Protein AF-0000000086382836 (afdb_homodimer)

InterPro domains:
  IPR001079 Galectin, carbohydrate recognition domain [PF00337] (10-135)
  IPR001079 Galectin, carbohydrate recognition domain [PS51304] (5-136)
  IPR001079 Galectin, carbohydrate recognition domain [SM00276] (4-136)
  IPR001079 Galectin, carbohydrate recognition domain [SM00908] (9-135)
  IPR001079 Galectin, carbohydrate recognition domain [cd00070] (13-134)
  IPR013320 Concanavalin A-like lectin/glucanase domain superfamily [SSF49899] (7-134)
  IPR044156 Galectin-like [PTHR11346] (12-135)

pLDDT: mean 95.96, std 7.4, range [43.19, 98.88]

Structure (mmCIF, N/CA/C/O backbone):
data_AF-0000000086382836-model_v1
#
loop_
_entity.id
_entity.type
_entity.pdbx_description
1 polymer Galectin
#
loop_
_atom_site.group_PDB
_atom_site.id
_atom_site.type_symbol
_atom_site.label_atom_id
_atom_site.label_alt_id
_atom_site.label_comp_id
_atom_site.label_asym_id
_atom_site.label_entity_id
_atom_site.label_seq_id
_atom_site.pdbx_PDB_ins_code
_atom_site.Cartn_x
_atom_site.Cartn_y
_atom_site.Cartn_z
_atom_site.occupancy
_atom_site.B_iso_or_equiv
_atom_site.auth_seq_id
_atom_site.auth_comp_id
_atom_site.auth_asym_id
_atom_site.auth_atom_id
_atom_site.pdbx_PDB_model_num
ATOM 1 N N . MET A 1 1 ? -3.143 -2.846 -22.5 1 43.19 1 MET A N 1
ATOM 2 C CA . MET A 1 1 ? -3.9 -2.273 -21.391 1 43.19 1 MET A CA 1
ATOM 3 C C . MET A 1 1 ? -2.982 -1.937 -20.234 1 43.19 1 MET A C 1
ATOM 5 O O . MET A 1 1 ? -2.064 -2.695 -19.906 1 43.19 1 MET A O 1
ATOM 9 N N . SER A 1 2 ? -2.906 -0.634 -20.047 1 47.62 2 SER A N 1
ATOM 10 C CA . SER A 1 2 ? -1.925 -0.144 -19.078 1 47.62 2 SER A CA 1
ATOM 11 C C . SER A 1 2 ? -1.984 -0.934 -17.781 1 47.62 2 SER A C 1
ATOM 13 O O . SER A 1 2 ? -3.059 -1.106 -17.203 1 47.62 2 SER A O 1
ATOM 15 N N . LYS A 1 3 ? -0.976 -1.808 -17.594 1 63.72 3 LYS A N 1
ATOM 16 C CA . LYS A 1 3 ? -0.857 -2.713 -16.453 1 63.72 3 LYS A CA 1
ATOM 17 C C . LYS A 1 3 ? -0.988 -1.955 -15.141 1 63.72 3 LYS A C 1
ATOM 19 O O . LYS A 1 3 ? -0.486 -0.837 -15.008 1 63.72 3 LYS A O 1
ATOM 24 N N . CYS A 1 4 ? -2.027 -2.295 -14.367 1 72.62 4 CYS A N 1
ATOM 25 C CA . CYS A 1 4 ? -2.221 -1.835 -12.992 1 72.62 4 CYS A CA 1
ATOM 26 C C . CYS A 1 4 ? -1.117 -2.357 -12.086 1 72.62 4 CYS A C 1
ATOM 28 O O . CYS A 1 4 ? -0.476 -3.363 -12.391 1 72.62 4 CYS A O 1
ATOM 30 N N . GLY A 1 5 ? -0.562 -1.379 -11.328 1 91.88 5 GLY A N 1
ATOM 31 C CA . GLY A 1 5 ? 0.408 -1.939 -10.398 1 91.88 5 GLY A CA 1
ATOM 32 C C . GLY A 1 5 ? 0.562 -1.122 -9.133 1 91.88 5 GLY A C 1
ATOM 33 O O . GLY A 1 5 ? 0.346 0.092 -9.141 1 91.88 5 GLY A O 1
ATOM 34 N N . VAL A 1 6 ? 0.712 -1.84 -8 1 97.62 6 VAL A N 1
ATOM 35 C CA . VAL A 1 6 ? 1.061 -1.245 -6.715 1 97.62 6 VAL A CA 1
ATOM 36 C C . VAL A 1 6 ? 2.271 -1.965 -6.125 1 97.62 6 VAL A C 1
ATOM 38 O O . VAL A 1 6 ? 2.363 -3.193 -6.191 1 97.62 6 VAL A O 1
ATOM 41 N N . THR A 1 7 ? 3.252 -1.193 -5.699 1 98.5 7 THR A N 1
ATOM 42 C CA . THR A 1 7 ? 4.34 -1.729 -4.891 1 98.5 7 THR A CA 1
ATOM 43 C C . THR A 1 7 ? 4.336 -1.103 -3.5 1 98.5 7 THR A C 1
ATOM 45 O O . THR A 1 7 ? 4.203 0.115 -3.359 1 98.5 7 THR A O 1
ATOM 48 N N . ALA A 1 8 ? 4.359 -1.927 -2.48 1 98.56 8 ALA A N 1
ATOM 49 C CA . ALA A 1 8 ? 4.426 -1.455 -1.101 1 98.56 8 ALA A CA 1
ATOM 50 C C . ALA A 1 8 ? 5.691 -1.962 -0.41 1 98.56 8 ALA A C 1
ATOM 52 O O . ALA A 1 8 ? 6.066 -3.127 -0.564 1 98.56 8 ALA A O 1
ATOM 53 N N . THR A 1 9 ? 6.352 -1.05 0.303 1 98 9 THR A N 1
ATOM 54 C CA . THR A 1 9 ? 7.555 -1.392 1.054 1 98 9 THR A CA 1
ATOM 55 C C . THR A 1 9 ? 7.496 -0.809 2.463 1 98 9 THR A C 1
ATOM 57 O O . THR A 1 9 ? 6.559 -0.085 2.803 1 98 9 THR A O 1
ATOM 60 N N . GLN A 1 10 ? 8.43 -1.226 3.33 1 95.94 10 GLN A N 1
ATOM 61 C CA . GLN A 1 10 ? 8.688 -0.7 4.668 1 95.94 10 GLN A CA 1
ATOM 62 C C . GLN A 1 10 ? 7.664 -1.227 5.672 1 95.94 10 GLN A C 1
ATOM 64 O O . GLN A 1 10 ? 7.855 -1.097 6.883 1 95.94 10 GLN A O 1
ATOM 69 N N . PHE A 1 11 ? 6.59 -1.813 5.16 1 96.88 11 PHE A N 1
ATOM 70 C CA . PHE A 1 11 ? 5.762 -2.516 6.133 1 96.88 11 PHE A CA 1
ATOM 71 C C . PHE A 1 11 ? 6.5 -3.719 6.707 1 96.88 11 PHE A C 1
ATOM 73 O O . PHE A 1 11 ? 7.57 -4.09 6.215 1 96.88 11 PHE A O 1
ATOM 80 N N . LYS A 1 12 ? 5.988 -4.234 7.793 1 96.19 12 LYS A N 1
ATOM 81 C CA . LYS A 1 12 ? 6.57 -5.445 8.375 1 96.19 12 LYS A CA 1
ATOM 82 C C . LYS A 1 12 ? 5.508 -6.523 8.562 1 96.19 12 LYS A C 1
ATOM 84 O O . LYS A 1 12 ? 4.473 -6.281 9.188 1 96.19 12 LYS A O 1
ATOM 89 N N . LEU A 1 13 ? 5.777 -7.641 7.988 1 97.69 13 LEU A N 1
ATOM 90 C CA . LEU A 1 13 ? 4.961 -8.836 8.172 1 97.69 13 LEU A CA 1
ATOM 91 C C . LEU A 1 13 ? 5.766 -9.953 8.828 1 97.69 13 LEU A C 1
ATOM 93 O O . LEU A 1 13 ? 6.746 -10.43 8.25 1 97.69 13 LEU A O 1
ATOM 97 N N . TYR A 1 14 ? 5.398 -10.336 9.969 1 98 14 TYR A N 1
ATOM 98 C CA . TYR A 1 14 ? 6.105 -11.359 10.727 1 98 14 TYR A CA 1
ATOM 99 C C . TYR A 1 14 ? 5.336 -12.672 10.719 1 98 14 TYR A C 1
ATOM 101 O O . TYR A 1 14 ? 4.129 -12.688 10.461 1 98 14 TYR A O 1
ATOM 109 N N . PRO A 1 15 ? 6.152 -13.852 10.922 1 97.88 15 PRO A N 1
ATOM 110 C CA . PRO A 1 15 ? 5.438 -15.125 11.039 1 97.88 15 PRO A CA 1
ATOM 111 C C . PRO A 1 15 ? 4.277 -15.055 12.031 1 97.88 15 PRO A C 1
ATOM 113 O O . PRO A 1 15 ? 4.418 -14.469 13.109 1 97.88 15 PRO A O 1
ATOM 116 N N . GLY A 1 16 ? 3.172 -15.578 11.633 1 98 16 GLY A N 1
ATOM 117 C CA . GLY A 1 16 ? 1.973 -15.523 12.453 1 98 16 GLY A CA 1
ATOM 118 C C . GLY A 1 16 ? 1.028 -14.406 12.07 1 98 16 GLY A C 1
ATOM 119 O O . GLY A 1 16 ? -0.097 -14.336 12.562 1 98 16 GLY A O 1
ATOM 120 N N . GLU A 1 17 ? 1.435 -13.5 11.188 1 98.44 17 GLU A N 1
ATOM 121 C CA . GLU A 1 17 ? 0.63 -12.359 10.75 1 98.44 17 GLU A CA 1
ATOM 122 C C . GLU A 1 17 ? 0.168 -12.531 9.305 1 98.44 17 GLU A C 1
ATOM 124 O O . GLU A 1 17 ? 0.663 -13.406 8.594 1 98.44 17 GLU A O 1
ATOM 129 N N . SER A 1 18 ? -0.819 -11.68 8.906 1 98.62 18 SER A N 1
ATOM 130 C CA . SER A 1 18 ? -1.377 -11.789 7.559 1 98.62 18 SER A CA 1
ATOM 131 C C . SER A 1 18 ? -1.436 -10.422 6.879 1 98.62 18 SER A C 1
ATOM 133 O O . SER A 1 18 ? -1.49 -9.391 7.551 1 98.62 18 SER A O 1
ATOM 135 N N . LEU A 1 19 ? -1.366 -10.469 5.621 1 98.62 19 LEU A N 1
ATOM 136 C CA . LEU A 1 19 ? -1.583 -9.367 4.688 1 98.62 19 LEU A CA 1
ATOM 137 C C . LEU A 1 19 ? -2.73 -9.68 3.734 1 98.62 19 LEU A C 1
ATOM 139 O O . LEU A 1 19 ? -2.832 -10.805 3.227 1 98.62 19 LEU A O 1
ATOM 143 N N . ILE A 1 20 ? -3.656 -8.711 3.49 1 98.81 20 ILE A N 1
ATOM 144 C CA . ILE A 1 20 ? -4.816 -8.961 2.639 1 98.81 20 ILE A CA 1
ATOM 145 C C . ILE A 1 20 ? -4.789 -8.016 1.439 1 98.81 20 ILE A C 1
ATOM 147 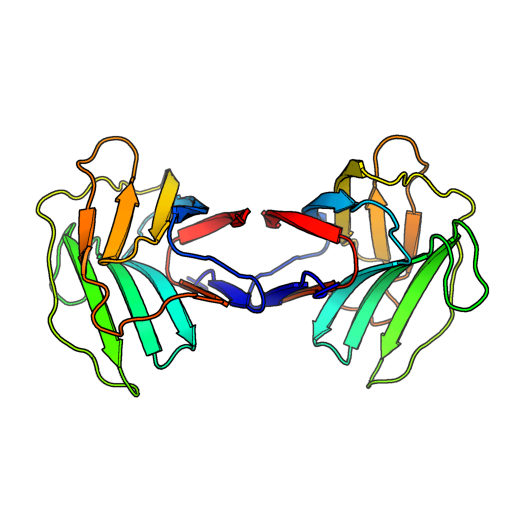O O . ILE A 1 20 ? -4.629 -6.805 1.6 1 98.81 20 ILE A O 1
ATOM 151 N N . VAL A 1 21 ? -4.906 -8.555 0.299 1 98.56 21 VAL A N 1
ATOM 152 C CA . VAL A 1 21 ? -5.02 -7.801 -0.945 1 98.56 21 VAL A CA 1
ATOM 153 C C . VAL A 1 21 ? -6.414 -7.988 -1.539 1 98.56 21 VAL A C 1
ATOM 155 O O . VAL A 1 21 ? -6.867 -9.117 -1.729 1 98.56 21 VAL A O 1
ATOM 158 N N . LYS A 1 22 ? -7.133 -6.93 -1.769 1 98.25 22 LYS A N 1
ATOM 159 C CA . LYS A 1 22 ? -8.414 -6.941 -2.465 1 98.25 22 LYS A CA 1
ATOM 160 C C . LYS A 1 22 ? -8.32 -6.223 -3.807 1 98.25 22 LYS A C 1
ATOM 162 O O . LYS A 1 22 ? -7.652 -5.191 -3.918 1 98.25 22 LYS A O 1
ATOM 167 N N . GLY A 1 23 ? -8.969 -6.742 -4.805 1 97.12 23 GLY A N 1
ATOM 168 C CA . GLY A 1 23 ? -8.961 -6.105 -6.113 1 97.12 23 GLY A CA 1
ATOM 169 C C . GLY A 1 23 ? -9.938 -6.73 -7.086 1 97.12 23 GLY A C 1
ATOM 170 O O . GLY A 1 23 ? -10.727 -7.602 -6.711 1 97.12 23 GLY A O 1
ATOM 171 N N . THR A 1 24 ? -9.945 -6.215 -8.289 1 96.69 24 THR A N 1
ATOM 172 C CA . THR A 1 24 ? -10.812 -6.703 -9.359 1 96.69 24 THR A CA 1
ATOM 173 C C . THR A 1 24 ? -9.984 -7.25 -10.516 1 96.69 24 THR A C 1
ATOM 175 O O . THR A 1 24 ? -9.008 -6.633 -10.938 1 96.69 24 THR A O 1
ATOM 178 N N . ILE A 1 25 ? -10.359 -8.406 -10.938 1 96.25 25 ILE A N 1
ATOM 179 C CA . ILE A 1 25 ? -9.758 -8.977 -12.141 1 96.25 25 ILE A CA 1
ATOM 180 C C . ILE A 1 25 ? -10.438 -8.391 -13.375 1 96.25 25 ILE A C 1
ATOM 182 O O . ILE A 1 25 ? -11.648 -8.539 -13.555 1 96.25 25 ILE A O 1
ATOM 186 N N . ILE A 1 26 ? -9.688 -7.727 -14.211 1 94.94 26 ILE A N 1
ATOM 187 C CA . ILE A 1 26 ? -10.281 -6.961 -15.297 1 94.94 26 ILE A CA 1
ATOM 188 C C . ILE A 1 26 ? -10.727 -7.906 -16.406 1 94.94 26 ILE A C 1
ATOM 190 O O . ILE A 1 26 ? -10.258 -9.039 -16.5 1 94.94 26 ILE A O 1
ATOM 194 N N . SER A 1 27 ? -11.648 -7.426 -17.203 1 94.19 27 SER A N 1
ATOM 195 C CA . SER A 1 27 ? -12.117 -8.203 -18.344 1 94.19 27 SER A CA 1
ATOM 196 C C . SER A 1 27 ? -10.961 -8.539 -19.297 1 94.19 27 SER A C 1
ATOM 198 O O . SER A 1 27 ? -10.102 -7.695 -19.562 1 94.19 27 SER A O 1
ATOM 200 N N . GLY A 1 28 ? -10.883 -9.758 -19.828 1 94.12 28 GLY A N 1
ATOM 201 C CA . GLY A 1 28 ? -9.836 -10.164 -20.734 1 94.12 28 GLY A CA 1
ATOM 202 C C . GLY A 1 28 ? -8.492 -10.383 -20.062 1 94.12 28 GLY A C 1
ATOM 203 O O . GLY A 1 28 ? -7.449 -10.359 -20.719 1 94.12 28 GLY A O 1
ATOM 204 N N . CYS A 1 29 ? -8.555 -10.578 -18.781 1 95.38 29 CYS A N 1
ATOM 205 C CA . CYS A 1 29 ? -7.336 -10.797 -18.016 1 95.38 29 CYS A CA 1
ATOM 206 C C . CYS A 1 29 ? -6.531 -11.953 -18.594 1 95.38 29 CYS A C 1
ATOM 208 O O . CYS A 1 29 ? -7.066 -13.047 -18.781 1 95.38 29 CYS A O 1
ATOM 210 N N . LYS A 1 30 ? -5.25 -11.648 -18.891 1 96.81 30 LYS A N 1
ATOM 211 C CA . LYS A 1 30 ? -4.32 -12.703 -19.297 1 96.81 30 LYS A CA 1
ATOM 212 C C . LYS A 1 30 ? -3.617 -13.305 -18.078 1 96.81 30 LYS A C 1
ATOM 214 O O . LYS A 1 30 ? -3.494 -14.523 -17.969 1 96.81 30 LYS A O 1
ATOM 219 N N . GLU A 1 31 ? -3.162 -12.43 -17.25 1 97.38 31 GLU A N 1
ATOM 220 C CA . GLU A 1 31 ? -2.529 -12.883 -16.016 1 97.38 31 GLU A CA 1
ATOM 221 C C . GLU A 1 31 ? -2.422 -11.75 -15.008 1 97.38 31 GLU A C 1
ATOM 223 O O . GLU A 1 31 ? -2.551 -10.578 -15.367 1 97.38 31 GLU A O 1
ATOM 228 N N . PHE A 1 32 ? -2.225 -12.055 -13.742 1 97.44 32 PHE A N 1
ATOM 229 C CA . PHE A 1 32 ? -1.731 -11.133 -12.727 1 97.44 32 PHE A CA 1
ATOM 230 C C . PHE A 1 32 ? -0.792 -11.844 -11.766 1 97.44 32 PHE A C 1
ATOM 232 O O . PHE A 1 32 ? -0.792 -13.078 -11.68 1 97.44 32 PHE A O 1
ATOM 239 N N . GLU A 1 33 ? 0.023 -11.102 -11.109 1 98.25 33 GLU A N 1
ATOM 240 C CA . GLU A 1 33 ? 0.951 -11.672 -10.141 1 98.25 33 GLU A CA 1
ATOM 241 C C . GLU A 1 33 ? 1.015 -10.82 -8.875 1 98.25 33 GLU A C 1
ATOM 243 O O . GLU A 1 33 ? 0.844 -9.594 -8.93 1 98.25 33 GLU A O 1
ATOM 248 N N . ILE A 1 34 ? 1.21 -11.438 -7.758 1 98.56 34 ILE A N 1
ATOM 249 C CA . ILE A 1 34 ? 1.478 -10.82 -6.461 1 98.56 34 ILE A CA 1
ATOM 250 C C . ILE A 1 34 ? 2.779 -11.383 -5.887 1 98.56 34 ILE A C 1
ATOM 252 O O . ILE A 1 34 ? 2.918 -12.594 -5.711 1 98.56 34 ILE A O 1
ATOM 256 N N . ASN A 1 35 ? 3.717 -10.492 -5.684 1 98.81 35 ASN A N 1
ATOM 257 C CA . ASN A 1 35 ? 5.055 -10.852 -5.219 1 98.81 35 ASN A CA 1
ATOM 258 C C . ASN A 1 35 ? 5.289 -10.391 -3.783 1 98.81 35 ASN A C 1
ATOM 260 O O . ASN A 1 35 ? 5.047 -9.227 -3.453 1 98.81 35 ASN A O 1
ATOM 264 N N . LEU A 1 36 ? 5.684 -11.305 -2.93 1 98.81 36 LEU A N 1
ATOM 265 C CA . LEU A 1 36 ? 5.977 -11.039 -1.528 1 98.81 36 LEU A CA 1
ATOM 266 C C . LEU A 1 36 ? 7.391 -11.484 -1.174 1 98.81 36 LEU A C 1
ATOM 268 O O . LEU A 1 36 ? 7.824 -12.562 -1.576 1 98.81 36 LEU A O 1
ATOM 272 N N . GLY A 1 37 ? 8.133 -10.648 -0.502 1 98.62 37 GLY A N 1
ATOM 273 C CA . GLY A 1 37 ? 9.461 -11.062 -0.086 1 98.62 37 GLY A CA 1
ATOM 274 C C . GLY A 1 37 ? 10.258 -9.945 0.56 1 98.62 37 GLY A C 1
ATOM 275 O O . GLY A 1 37 ? 9.695 -9.094 1.257 1 98.62 37 GLY A O 1
ATOM 276 N N . LYS A 1 38 ? 11.562 -10.031 0.488 1 98.06 38 LYS A N 1
ATOM 277 C CA . LYS A 1 38 ? 12.477 -9.016 0.992 1 98.06 38 LYS A CA 1
ATOM 278 C C . LYS A 1 38 ? 12.594 -7.852 0.016 1 98.06 38 LYS A C 1
ATOM 280 O O . LYS A 1 38 ? 12.719 -6.695 0.432 1 98.06 38 LYS A O 1
ATOM 285 N N . ASP A 1 39 ? 12.656 -8.055 -1.201 1 98.06 39 ASP A N 1
ATOM 286 C CA . ASP A 1 39 ? 12.688 -7.137 -2.334 1 98.06 39 ASP A CA 1
ATOM 287 C C . ASP A 1 39 ? 12.352 -7.859 -3.637 1 98.06 39 ASP A C 1
ATOM 289 O O . ASP A 1 39 ? 11.969 -9.031 -3.625 1 98.06 39 ASP A O 1
ATOM 293 N N . CYS A 1 40 ? 12.469 -7.184 -4.766 1 97.75 40 CYS A N 1
ATOM 294 C CA . CYS A 1 40 ? 12.023 -7.727 -6.043 1 97.75 40 CYS A CA 1
ATOM 295 C C . CYS A 1 40 ? 12.922 -8.867 -6.492 1 97.75 40 CYS A C 1
ATOM 297 O O . CYS A 1 40 ? 12.555 -9.641 -7.387 1 97.75 40 CYS A O 1
ATOM 299 N N . GLU A 1 41 ? 14.102 -9.055 -5.898 1 98.44 41 GLU A N 1
ATOM 300 C CA . GLU A 1 41 ? 15.047 -10.094 -6.297 1 98.44 41 GLU A CA 1
ATOM 301 C C . GLU A 1 41 ? 15 -11.281 -5.336 1 98.44 41 GLU A C 1
ATOM 303 O O . GLU A 1 41 ? 15.594 -12.328 -5.605 1 98.44 41 GLU A O 1
ATOM 308 N N . ASN A 1 42 ? 14.43 -11.117 -4.203 1 98.69 42 ASN A N 1
ATOM 309 C CA . ASN A 1 42 ? 14.305 -12.125 -3.152 1 98.69 42 ASN A CA 1
ATOM 310 C C . ASN A 1 42 ? 12.859 -12.266 -2.68 1 98.69 42 ASN A C 1
ATOM 312 O O . ASN A 1 42 ? 12.453 -11.617 -1.716 1 98.69 42 ASN A O 1
ATOM 316 N N . LEU A 1 43 ? 12.156 -13.133 -3.387 1 98.81 43 LEU A N 1
ATOM 317 C CA . LEU A 1 43 ? 10.734 -13.336 -3.156 1 98.81 43 LEU A CA 1
ATOM 318 C C . LEU A 1 43 ? 10.484 -14.648 -2.416 1 98.81 43 LEU A C 1
ATOM 320 O O . LEU A 1 43 ? 10.938 -15.703 -2.854 1 98.81 43 LEU A O 1
ATOM 324 N N . VAL A 1 44 ? 9.836 -14.586 -1.286 1 98.75 44 VAL A N 1
ATOM 325 C CA . VAL A 1 44 ? 9.398 -15.797 -0.603 1 98.75 44 VAL A CA 1
ATOM 326 C C . VAL A 1 44 ? 8.258 -16.453 -1.378 1 98.75 44 VAL A C 1
ATOM 328 O O . VAL A 1 44 ? 8.102 -17.672 -1.36 1 98.75 44 VAL A O 1
ATOM 331 N N . LEU A 1 45 ? 7.449 -15.625 -2.125 1 98.88 45 LEU A N 1
ATOM 332 C CA . LEU A 1 45 ? 6.344 -16.125 -2.934 1 98.88 45 LEU A CA 1
ATOM 333 C C . LEU A 1 45 ? 6.125 -15.25 -4.16 1 98.88 45 LEU A C 1
ATOM 335 O O . LEU A 1 45 ? 5.973 -14.031 -4.039 1 98.88 45 LEU A O 1
ATOM 339 N N . HIS A 1 46 ? 6.25 -15.766 -5.242 1 98.88 46 HIS A N 1
ATOM 340 C CA . HIS A 1 46 ? 5.676 -15.305 -6.5 1 98.88 46 HIS A CA 1
ATOM 341 C C . HIS A 1 46 ? 4.359 -16.016 -6.801 1 98.88 46 HIS A C 1
ATOM 343 O O . HIS A 1 46 ? 4.344 -17.234 -7.035 1 98.88 46 HIS A O 1
ATOM 349 N N . PHE A 1 47 ? 3.277 -15.367 -6.703 1 98.81 47 PHE A N 1
ATOM 350 C CA . PHE A 1 47 ? 1.939 -15.883 -6.969 1 98.81 47 PHE A CA 1
ATOM 351 C C . PHE A 1 47 ? 1.42 -15.367 -8.312 1 98.81 47 PHE A C 1
ATOM 353 O O . PHE A 1 47 ? 1.123 -14.18 -8.453 1 98.81 47 PHE A O 1
ATOM 360 N N . ASN A 1 48 ? 1.281 -16.266 -9.211 1 98.62 48 ASN A N 1
ATOM 361 C CA . ASN A 1 48 ? 0.927 -15.891 -10.578 1 98.62 48 ASN A CA 1
ATOM 362 C C . ASN A 1 48 ? -0.322 -16.625 -11.055 1 98.62 48 ASN A C 1
ATOM 364 O O . ASN A 1 48 ? -0.306 -17.859 -11.211 1 98.62 48 ASN A O 1
ATOM 368 N N . ALA A 1 49 ? -1.424 -15.922 -11.234 1 97.81 49 ALA A N 1
ATOM 369 C CA . ALA A 1 49 ? -2.637 -16.469 -11.836 1 97.81 49 ALA A CA 1
ATOM 370 C C . ALA A 1 49 ? -2.637 -16.281 -13.344 1 97.81 49 ALA A C 1
ATOM 372 O O . ALA A 1 49 ? -2.658 -15.148 -13.836 1 97.81 49 ALA A O 1
ATOM 373 N N . ARG A 1 50 ? -2.602 -17.312 -14.031 1 98.31 50 ARG A N 1
ATOM 374 C CA . ARG A 1 50 ? -2.537 -17.281 -15.484 1 98.31 50 ARG A CA 1
ATOM 375 C C . ARG A 1 50 ? -3.857 -17.734 -16.094 1 98.31 50 ARG A C 1
ATOM 377 O O . ARG A 1 50 ? -4.254 -18.891 -15.945 1 98.31 50 ARG A O 1
ATOM 384 N N . PHE A 1 51 ? -4.578 -16.844 -16.781 1 97.56 51 PHE A N 1
ATOM 385 C CA . PHE A 1 51 ? -5.828 -17.188 -17.453 1 97.56 51 PHE A CA 1
ATOM 386 C C . PHE A 1 51 ? -5.566 -17.781 -18.828 1 97.56 51 PHE A C 1
ATOM 388 O O . PHE A 1 51 ? -6.074 -18.859 -19.141 1 97.56 51 PHE A O 1
ATOM 395 N N . ASP A 1 52 ? -4.84 -17.078 -19.562 1 97 52 ASP A N 1
ATOM 396 C CA . ASP A 1 52 ? -4.383 -17.5 -20.875 1 97 52 ASP A CA 1
ATOM 397 C C . ASP A 1 52 ? -3.072 -16.797 -21.25 1 97 52 ASP A C 1
ATOM 399 O O . ASP A 1 52 ? -3.066 -15.828 -22.016 1 97 52 ASP A O 1
ATOM 403 N N . CYS A 1 53 ? -2.021 -17.375 -20.625 1 96 53 CYS A N 1
ATOM 404 C CA . CYS A 1 53 ? -0.714 -16.766 -20.859 1 96 53 CYS A CA 1
ATOM 405 C C . CYS A 1 53 ? 0.404 -17.766 -20.609 1 96 53 CYS A C 1
ATOM 407 O O . CYS A 1 53 ? 0.218 -18.75 -19.875 1 96 53 CYS A O 1
ATOM 409 N N . LYS A 1 54 ? 1.569 -17.609 -21.281 1 96.38 54 LYS A N 1
ATOM 410 C CA . LYS A 1 54 ? 2.795 -18.375 -21.078 1 96.38 54 LYS A CA 1
ATOM 411 C C . LYS A 1 54 ? 2.551 -19.859 -21.297 1 96.38 54 LYS A C 1
ATOM 413 O O . LYS A 1 54 ? 3.131 -20.703 -20.594 1 96.38 54 LYS A O 1
ATOM 418 N N . GLY A 1 55 ? 1.466 -20.125 -22.109 1 97.31 55 GLY A N 1
ATOM 419 C CA . GLY A 1 55 ? 1.152 -21.5 -22.422 1 97.31 55 GLY A CA 1
ATOM 420 C C . GLY A 1 55 ? 0.263 -22.156 -21.375 1 97.31 55 GLY A C 1
ATOM 421 O O . GLY A 1 55 ? -0.001 -23.359 -21.453 1 97.31 55 GLY A O 1
ATOM 422 N N . ASP A 1 56 ? -0.135 -21.438 -20.344 1 97.75 56 ASP A N 1
ATOM 423 C CA . ASP A 1 56 ? -1.005 -21.938 -19.281 1 97.75 56 ASP A CA 1
ATOM 424 C C . ASP A 1 56 ? -2.434 -21.422 -19.453 1 97.75 56 ASP A C 1
ATOM 426 O O . ASP A 1 56 ? -2.654 -20.375 -20.062 1 97.75 56 ASP A O 1
ATOM 430 N N . TRP A 1 57 ? -3.334 -22.234 -19 1 97.5 57 TRP A N 1
ATOM 431 C CA . TRP A 1 57 ? -4.746 -21.875 -18.953 1 97.5 57 TRP A CA 1
ATOM 432 C C . TRP A 1 57 ? -5.32 -22.094 -17.562 1 97.5 57 TRP A C 1
ATOM 434 O O . TRP A 1 57 ? -5.242 -23.203 -17.016 1 97.5 57 TRP A O 1
ATOM 444 N N . ASN A 1 58 ? -5.867 -21.016 -17.062 1 97.25 58 ASN A N 1
ATOM 445 C CA . ASN A 1 58 ? -6.469 -21.078 -15.742 1 97.25 58 ASN A CA 1
ATOM 446 C C . ASN A 1 58 ? -5.574 -21.844 -14.766 1 97.25 58 ASN A C 1
ATOM 448 O O . ASN A 1 58 ? -5.992 -22.844 -14.188 1 97.25 58 ASN A O 1
ATOM 452 N N . THR A 1 59 ? -4.391 -21.344 -14.57 1 98.19 59 THR A N 1
ATOM 453 C CA . THR A 1 59 ? -3.389 -22.016 -13.75 1 98.19 59 THR A CA 1
ATOM 454 C C . THR A 1 59 ? -2.764 -21.047 -12.75 1 98.19 59 THR A C 1
ATOM 456 O O . THR A 1 59 ? -2.402 -19.922 -13.117 1 98.19 59 THR A O 1
ATOM 459 N N . VAL A 1 60 ? -2.729 -21.438 -11.492 1 98.25 60 VAL A N 1
ATOM 460 C CA . VAL A 1 60 ? -1.93 -20.703 -10.516 1 98.25 60 VAL A CA 1
ATOM 461 C C . VAL A 1 60 ? -0.516 -21.281 -10.469 1 98.25 60 VAL A C 1
ATOM 463 O O . VAL A 1 60 ? -0.337 -22.5 -10.383 1 98.25 60 VAL A O 1
ATOM 466 N N . VAL A 1 61 ? 0.47 -20.453 -10.641 1 98.75 61 VAL A N 1
ATOM 467 C CA . VAL A 1 61 ? 1.868 -20.844 -10.516 1 98.75 61 VAL A CA 1
ATOM 468 C C . VAL A 1 61 ? 2.504 -20.125 -9.328 1 98.75 61 VAL A C 1
ATOM 470 O O . VAL A 1 61 ? 2.463 -18.906 -9.242 1 98.75 61 VAL A O 1
ATOM 473 N N . CYS A 1 62 ? 3.059 -20.891 -8.367 1 98.75 62 CYS A N 1
ATOM 474 C CA . CYS A 1 62 ? 3.816 -20.359 -7.242 1 98.75 62 CYS A CA 1
ATOM 475 C C . CYS A 1 62 ? 5.301 -20.688 -7.387 1 98.75 62 CYS A C 1
ATOM 477 O O . CYS A 1 62 ? 5.668 -21.75 -7.887 1 98.75 62 CYS A O 1
ATOM 479 N N . ASN A 1 63 ? 6.051 -19.75 -7.066 1 98.81 63 ASN A N 1
ATOM 480 C CA . ASN A 1 63 ? 7.5 -19.906 -7.098 1 98.81 63 ASN A CA 1
ATOM 481 C C . ASN A 1 63 ? 8.188 -18.984 -6.102 1 98.81 63 ASN A C 1
ATOM 483 O O . ASN A 1 63 ? 7.539 -18.125 -5.492 1 98.81 63 ASN A O 1
ATOM 487 N N . SER A 1 64 ? 9.367 -19.188 -5.758 1 98.81 64 SER A N 1
ATOM 488 C CA . SER A 1 64 ? 10.211 -18.25 -5.02 1 98.81 64 SER A CA 1
ATOM 489 C C . SER A 1 64 ? 11.367 -17.75 -5.875 1 98.81 64 SER A C 1
ATOM 491 O O . SER A 1 64 ? 11.617 -18.281 -6.961 1 98.81 64 SER A O 1
ATOM 493 N N . ARG A 1 65 ? 11.875 -16.688 -5.551 1 98.81 65 ARG A N 1
ATOM 494 C CA . ARG A 1 65 ? 13.031 -16.094 -6.211 1 98.81 65 ARG A CA 1
ATOM 495 C C . ARG A 1 65 ? 14.141 -15.789 -5.207 1 98.81 65 ARG A C 1
ATOM 497 O O . ARG A 1 65 ? 13.891 -15.156 -4.18 1 98.81 65 ARG A O 1
ATOM 504 N N . LYS A 1 66 ? 15.289 -16.344 -5.48 1 98.5 66 LYS A N 1
ATOM 505 C CA . LYS A 1 66 ? 16.438 -16.109 -4.625 1 98.5 66 LYS A CA 1
ATOM 506 C C . LYS A 1 66 ? 17.609 -15.547 -5.422 1 98.5 66 LYS A C 1
ATOM 508 O O . LYS A 1 66 ? 18.062 -16.156 -6.395 1 98.5 66 LYS A O 1
ATOM 513 N N . ASP A 1 67 ? 18.078 -14.32 -5.051 1 97.94 67 ASP A N 1
ATOM 514 C CA . ASP A 1 67 ? 19.172 -13.664 -5.75 1 97.94 67 ASP A CA 1
ATOM 515 C C . ASP A 1 67 ? 18.906 -13.57 -7.246 1 97.94 67 ASP A C 1
ATOM 517 O O . ASP A 1 67 ? 19.734 -13.984 -8.062 1 97.94 67 ASP A O 1
ATOM 521 N N . SER A 1 68 ? 17.703 -13.211 -7.539 1 97.88 68 SER A N 1
ATOM 522 C CA . SER A 1 68 ? 17.25 -12.922 -8.891 1 97.88 68 SER A CA 1
ATOM 523 C C . SER A 1 68 ? 17.062 -14.203 -9.703 1 97.88 68 SER A C 1
ATOM 525 O O . SER A 1 68 ? 16.781 -14.156 -10.898 1 97.88 68 SER A O 1
ATOM 527 N N . ALA A 1 69 ? 17.141 -15.352 -9.008 1 98.5 69 ALA A N 1
ATOM 528 C CA . ALA A 1 69 ? 16.953 -16.609 -9.711 1 98.5 69 ALA A CA 1
ATOM 529 C C . ALA A 1 69 ? 15.672 -17.312 -9.242 1 98.5 69 ALA A C 1
ATOM 531 O O . ALA A 1 69 ? 15.438 -17.453 -8.039 1 98.5 69 ALA A O 1
ATOM 532 N N . TRP A 1 70 ? 14.93 -17.672 -10.219 1 98.75 70 TRP A N 1
ATOM 533 C CA . TRP A 1 70 ? 13.75 -18.469 -9.914 1 98.75 70 TRP A CA 1
ATOM 534 C C . TRP A 1 70 ? 14.141 -19.844 -9.398 1 98.75 70 TRP A C 1
ATOM 536 O O . TRP A 1 70 ? 15.172 -20.391 -9.797 1 98.75 70 TRP A O 1
ATOM 546 N N . GLN A 1 71 ? 13.32 -20.375 -8.5 1 98.44 71 GLN A N 1
ATOM 547 C CA . GLN A 1 71 ? 13.547 -21.703 -7.953 1 98.44 71 GLN A CA 1
ATOM 548 C C . GLN A 1 71 ? 12.586 -22.719 -8.562 1 98.44 71 GLN A C 1
ATOM 550 O O . GLN A 1 71 ? 12.484 -22.828 -9.789 1 98.44 71 GLN A O 1
ATOM 555 N N . GLY A 1 72 ? 11.938 -23.594 -7.73 1 98.5 72 GLY A N 1
ATOM 556 C CA . GLY A 1 72 ? 11 -24.578 -8.242 1 98.5 72 GLY A CA 1
ATOM 557 C C . GLY A 1 72 ? 9.562 -24.094 -8.242 1 98.5 72 GLY A C 1
ATOM 558 O O . GLY A 1 72 ? 9.07 -23.609 -7.223 1 98.5 72 GLY A O 1
ATOM 559 N N . GLU A 1 73 ? 8.953 -24.281 -9.398 1 98.56 73 GLU A N 1
ATOM 560 C CA . GLU A 1 73 ? 7.543 -23.922 -9.492 1 98.56 73 GLU A CA 1
ATOM 561 C C . GLU A 1 73 ? 6.652 -24.969 -8.836 1 98.56 73 GLU A C 1
ATOM 563 O O . GLU A 1 73 ? 6.961 -26.156 -8.867 1 98.56 73 GLU A O 1
ATOM 568 N N . GLU A 1 74 ? 5.613 -24.5 -8.219 1 98.38 74 GLU A N 1
ATOM 569 C CA . GLU A 1 74 ? 4.5 -25.328 -7.766 1 98.38 74 GLU A CA 1
ATOM 570 C C . GLU A 1 74 ? 3.18 -24.844 -8.359 1 98.38 74 GLU A C 1
ATOM 572 O O . GLU A 1 74 ? 2.945 -23.641 -8.477 1 98.38 74 GLU A O 1
ATOM 577 N N . ARG A 1 75 ? 2.342 -25.766 -8.742 1 98.25 75 ARG A N 1
ATOM 578 C CA . ARG A 1 75 ? 1.06 -25.453 -9.367 1 98.25 75 ARG A CA 1
ATOM 579 C C . ARG A 1 75 ? -0.092 -26.078 -8.586 1 98.25 75 ARG A C 1
ATOM 581 O O . ARG A 1 75 ? -0.479 -27.219 -8.852 1 98.25 75 ARG A O 1
ATOM 588 N N . PRO A 1 76 ? -0.614 -25.312 -7.676 1 97.31 76 PRO A N 1
ATOM 589 C CA . PRO A 1 76 ? -1.8 -25.828 -6.984 1 97.31 76 PRO A CA 1
ATOM 590 C C . PRO A 1 76 ? -2.934 -26.188 -7.941 1 97.31 76 PRO A C 1
ATOM 592 O O . PRO A 1 76 ? -3.08 -25.562 -8.992 1 97.31 76 PRO A O 1
ATOM 595 N N . PRO A 1 77 ? -3.756 -27.172 -7.582 1 94.44 77 PRO A N 1
ATOM 596 C CA . PRO A 1 77 ? -4.719 -27.734 -8.523 1 94.44 77 PRO A CA 1
ATOM 597 C C . PRO A 1 77 ? -5.906 -26.812 -8.781 1 94.44 77 PRO A C 1
ATOM 599 O O . PRO A 1 77 ? -6.523 -26.875 -9.852 1 94.44 77 PRO A O 1
ATOM 602 N N . ASP A 1 78 ? -6.262 -25.969 -7.934 1 94.94 78 ASP A N 1
ATOM 603 C CA . ASP A 1 78 ? -7.453 -25.141 -8.078 1 94.94 78 ASP A CA 1
ATOM 604 C C . ASP A 1 78 ? -7.113 -23.797 -8.727 1 94.94 78 ASP A C 1
ATOM 606 O O . ASP A 1 78 ? -6.02 -23.266 -8.531 1 94.94 78 ASP A O 1
ATOM 610 N N . PHE A 1 79 ? -8.039 -23.359 -9.484 1 96.31 79 PHE A N 1
ATOM 611 C CA . PHE A 1 79 ? -7.996 -22.016 -10.055 1 96.31 79 PHE A CA 1
ATOM 612 C C . PHE A 1 79 ? -9.289 -21.25 -9.758 1 96.31 79 PHE A C 1
ATOM 614 O O . PHE A 1 79 ? -10.242 -21.312 -10.531 1 96.31 79 PHE A O 1
ATOM 621 N N . PRO A 1 80 ? -9.289 -20.438 -8.727 1 94.44 80 PRO A N 1
ATOM 622 C CA . PRO A 1 80 ? -10.547 -19.891 -8.227 1 94.44 80 PRO A CA 1
ATOM 623 C C . PRO A 1 80 ? -10.859 -18.5 -8.797 1 94.44 80 PRO A C 1
ATOM 625 O O . PRO A 1 80 ? -11.703 -17.781 -8.258 1 94.44 80 PRO A O 1
ATOM 628 N N . PHE A 1 81 ? -10.273 -18.078 -9.938 1 96.44 81 PHE A N 1
ATOM 629 C CA . PHE A 1 81 ? -10.398 -16.703 -10.406 1 96.44 81 PHE A CA 1
ATOM 630 C C . PHE A 1 81 ? -11.242 -16.641 -11.672 1 96.44 81 PHE A C 1
ATOM 632 O O . PHE A 1 81 ? -11.164 -17.531 -12.523 1 96.44 81 PHE A O 1
ATOM 639 N N . HIS A 1 82 ? -12.039 -15.625 -11.664 1 93.81 82 HIS A N 1
ATOM 640 C CA . HIS A 1 82 ? -12.859 -15.328 -12.836 1 93.81 82 HIS A CA 1
ATOM 641 C C . HIS A 1 82 ? -12.773 -13.852 -13.203 1 93.81 82 HIS A C 1
ATOM 643 O O . HIS A 1 82 ? -12.758 -12.984 -12.328 1 93.81 82 HIS A O 1
ATOM 649 N N . PRO A 1 83 ? -12.711 -13.602 -14.469 1 91.94 83 PRO A N 1
ATOM 650 C CA . PRO A 1 83 ? -12.688 -12.188 -14.867 1 91.94 83 PRO A CA 1
ATOM 651 C C . PRO A 1 83 ? -13.914 -11.414 -14.391 1 91.94 83 PRO A C 1
ATOM 653 O O . PRO A 1 83 ? -14.984 -12 -14.219 1 91.94 83 PRO A O 1
ATOM 656 N N . ASN A 1 84 ? -13.68 -10.094 -14.227 1 91.19 84 ASN A N 1
ATOM 657 C CA . ASN A 1 84 ? -14.703 -9.133 -13.828 1 91.19 84 ASN A CA 1
ATOM 658 C C . ASN A 1 84 ? -15.297 -9.484 -12.469 1 91.19 84 ASN A C 1
ATOM 660 O O . ASN A 1 84 ? -16.5 -9.344 -12.25 1 91.19 84 ASN A O 1
ATOM 664 N N . CYS A 1 85 ? -14.516 -10.07 -11.578 1 92.12 85 CYS A N 1
ATOM 665 C CA . CYS A 1 85 ? -14.906 -10.391 -10.203 1 92.12 85 CYS A CA 1
ATOM 666 C C . CYS A 1 85 ? -13.969 -9.734 -9.203 1 92.12 85 CYS A C 1
ATOM 668 O O . CYS A 1 85 ? -12.773 -9.578 -9.477 1 92.12 85 CYS A O 1
ATOM 670 N N . GLU A 1 86 ? -14.578 -9.359 -8.148 1 95.38 86 GLU A N 1
ATOM 671 C CA . GLU A 1 86 ? -13.766 -8.883 -7.035 1 95.38 86 GLU A CA 1
ATOM 672 C C . GLU A 1 86 ? -13.211 -10.047 -6.219 1 95.38 86 GLU A C 1
ATOM 674 O O . GLU A 1 86 ? -13.922 -11.023 -5.961 1 95.38 86 GLU A O 1
ATOM 679 N N . VAL A 1 87 ? -11.969 -9.977 -5.91 1 96.5 87 VAL A N 1
ATOM 680 C CA . VAL A 1 87 ? -11.336 -11.055 -5.164 1 96.5 87 VAL A CA 1
ATOM 681 C C . VAL A 1 87 ? -10.609 -10.492 -3.943 1 96.5 87 VAL A C 1
ATOM 683 O O . VAL A 1 87 ? -10.164 -9.344 -3.959 1 96.5 87 VAL A O 1
ATOM 686 N N . GLU A 1 88 ? -10.68 -11.234 -2.908 1 98.31 88 GLU A N 1
ATOM 687 C CA . GLU A 1 88 ? -9.867 -11.016 -1.719 1 98.31 88 GLU A CA 1
ATOM 688 C C . GLU A 1 88 ? -8.883 -12.156 -1.499 1 98.31 88 GLU A C 1
ATOM 690 O O . GLU A 1 88 ? -9.273 -13.32 -1.453 1 98.31 88 GLU A O 1
ATOM 695 N N . ILE A 1 89 ? -7.59 -11.859 -1.452 1 98.44 89 ILE A N 1
ATOM 696 C CA . ILE A 1 89 ? -6.539 -12.852 -1.229 1 98.44 89 ILE A CA 1
ATOM 697 C C . ILE A 1 89 ? -5.832 -12.562 0.096 1 98.44 89 ILE A C 1
ATOM 699 O O . ILE A 1 89 ? -5.344 -11.453 0.318 1 98.44 89 ILE A O 1
ATOM 703 N N . THR A 1 90 ? -5.812 -13.508 0.965 1 98.81 90 THR A N 1
ATOM 704 C CA . THR A 1 90 ? -5.129 -13.391 2.248 1 98.81 90 THR A CA 1
ATOM 705 C C . THR A 1 90 ? -3.811 -14.164 2.227 1 98.81 90 THR A C 1
ATOM 707 O O . THR A 1 90 ? -3.783 -15.352 1.896 1 98.81 90 THR A O 1
ATOM 710 N N . PHE A 1 91 ? -2.738 -13.492 2.539 1 98.81 91 PHE A N 1
ATOM 711 C CA . PHE A 1 91 ? -1.414 -14.094 2.666 1 98.81 91 PHE A CA 1
ATOM 712 C C . PHE A 1 91 ? -0.988 -14.156 4.129 1 98.81 91 PHE A C 1
ATOM 714 O O . PHE A 1 91 ? -0.864 -13.125 4.793 1 98.81 91 PHE A O 1
ATOM 721 N N . SER A 1 92 ? -0.731 -15.344 4.602 1 98.69 92 SER A N 1
ATOM 722 C CA . SER A 1 92 ? -0.301 -15.539 5.984 1 98.69 92 SER A CA 1
ATOM 723 C C . SER A 1 92 ? 1.105 -16.125 6.051 1 98.69 92 SER A C 1
ATOM 725 O O . SER A 1 92 ? 1.343 -17.234 5.582 1 98.69 92 SER A O 1
ATOM 727 N N . LEU A 1 93 ? 2.023 -15.328 6.621 1 98.56 93 LEU A N 1
ATOM 728 C CA . LEU A 1 93 ? 3.381 -15.836 6.789 1 98.56 93 LEU A CA 1
ATOM 729 C C . LEU A 1 93 ? 3.473 -16.75 8.008 1 98.56 93 LEU A C 1
ATOM 731 O O . LEU A 1 93 ? 2.936 -16.438 9.07 1 98.56 93 LEU A O 1
ATOM 735 N N . THR A 1 94 ? 4.023 -17.844 7.84 1 97.62 94 THR A N 1
ATOM 736 C CA . THR A 1 94 ? 4.34 -18.75 8.93 1 97.62 94 THR A CA 1
ATOM 737 C C . THR A 1 94 ? 5.84 -19.031 8.984 1 97.62 94 THR A C 1
ATOM 739 O O . THR A 1 94 ? 6.59 -18.578 8.117 1 97.62 94 THR A O 1
ATOM 742 N N . ASP A 1 95 ? 6.242 -19.75 10.062 1 94.75 95 ASP A N 1
ATOM 743 C CA . ASP A 1 95 ? 7.652 -20.109 10.172 1 94.75 95 ASP A CA 1
ATOM 744 C C . ASP A 1 95 ? 8.086 -21 9.008 1 94.75 95 ASP A C 1
ATOM 746 O O . ASP A 1 95 ? 9.227 -20.938 8.562 1 94.75 95 ASP A O 1
ATOM 750 N N . ASP A 1 96 ? 7.145 -21.75 8.508 1 95.5 96 ASP A N 1
ATOM 751 C CA . ASP A 1 96 ? 7.547 -22.781 7.555 1 95.5 96 ASP A CA 1
ATOM 752 C C . ASP A 1 96 ? 7.164 -22.391 6.129 1 95.5 96 ASP A C 1
ATOM 754 O O . ASP A 1 96 ? 7.613 -23.031 5.164 1 95.5 96 ASP A O 1
ATOM 758 N N . GLY A 1 97 ? 6.371 -21.375 6.035 1 97.81 97 GLY A N 1
ATOM 759 C CA . GLY A 1 97 ? 5.938 -21.031 4.691 1 97.81 97 GLY A CA 1
ATOM 760 C C . GLY A 1 97 ? 4.961 -19.859 4.664 1 97.81 97 GLY A C 1
ATOM 761 O O . GLY A 1 97 ? 4.906 -19.062 5.605 1 97.81 97 GLY A O 1
ATOM 762 N N . ILE A 1 98 ? 4.293 -19.75 3.525 1 98.5 98 ILE A N 1
ATOM 763 C CA . ILE A 1 98 ? 3.234 -18.75 3.35 1 98.5 98 ILE A CA 1
ATOM 764 C C . ILE A 1 98 ? 1.953 -19.453 2.895 1 98.5 98 ILE A C 1
ATOM 766 O O . ILE A 1 98 ? 1.989 -20.328 2.027 1 98.5 98 ILE A O 1
ATOM 770 N N . ARG A 1 99 ? 0.929 -19.125 3.582 1 98.62 99 ARG A N 1
ATOM 771 C CA . ARG A 1 99 ? -0.397 -19.625 3.244 1 98.62 99 ARG A CA 1
ATOM 772 C C . ARG A 1 99 ? -1.193 -18.594 2.455 1 98.62 99 ARG A C 1
ATOM 774 O O . ARG A 1 99 ? -1.16 -17.406 2.771 1 98.62 99 ARG A O 1
ATOM 781 N N . VAL A 1 100 ? -1.832 -19.062 1.377 1 98.69 100 VAL A N 1
ATOM 782 C CA . VAL A 1 100 ? -2.65 -18.203 0.528 1 98.69 100 VAL A CA 1
ATOM 783 C C . VAL A 1 100 ? -4.105 -18.656 0.577 1 98.69 100 VAL A C 1
ATOM 785 O O . VAL A 1 100 ? -4.418 -19.797 0.224 1 98.69 100 VAL A O 1
ATOM 788 N N . LYS A 1 101 ? -4.957 -17.797 1.045 1 98.31 101 LYS A N 1
ATOM 789 C CA . LYS A 1 101 ? -6.383 -18.109 1.11 1 98.31 101 LYS A CA 1
ATOM 790 C C . LYS A 1 101 ? -7.18 -17.219 0.157 1 98.31 101 LYS A C 1
ATOM 792 O O . LYS A 1 101 ? -7.008 -16 0.143 1 98.31 101 LYS A O 1
ATOM 797 N N . THR A 1 102 ? -7.926 -17.75 -0.663 1 96.06 102 THR A N 1
ATOM 798 C CA . THR A 1 102 ? -8.898 -17.094 -1.531 1 96.06 102 THR A CA 1
ATOM 799 C C . THR A 1 102 ? -10.281 -17.734 -1.366 1 96.06 102 THR A C 1
ATOM 801 O O . THR A 1 102 ? -10.391 -18.906 -1.028 1 96.06 102 THR A O 1
ATOM 804 N N . GLU A 1 103 ? -11.297 -16.938 -1.595 1 88.69 103 GLU A N 1
ATOM 805 C CA . GLU A 1 103 ? -12.641 -17.469 -1.459 1 88.69 103 GLU A CA 1
ATOM 806 C C . GLU A 1 103 ? -12.922 -18.547 -2.514 1 88.69 103 GLU A C 1
ATOM 808 O O . GLU A 1 103 ? -12.594 -18.359 -3.688 1 88.69 103 GLU A O 1
ATOM 813 N N . GLY A 1 104 ? -13.453 -19.594 -2.121 1 84.62 104 GLY A N 1
ATOM 814 C CA . GLY A 1 104 ? -13.938 -20.594 -3.051 1 84.62 104 GLY A CA 1
ATOM 815 C C . GLY A 1 104 ? -12.891 -21.625 -3.414 1 84.62 104 GLY A C 1
ATOM 816 O O . GLY A 1 104 ? -13.102 -22.453 -4.316 1 84.62 104 GLY A O 1
ATOM 817 N N . SER A 1 105 ? -11.742 -21.594 -2.834 1 90.88 105 SER A N 1
ATOM 818 C CA . SER A 1 105 ? -10.703 -22.547 -3.17 1 90.88 105 SER A CA 1
ATOM 819 C C . SER A 1 105 ? -9.992 -23.062 -1.919 1 90.88 105 SER A C 1
ATOM 821 O O . SER A 1 105 ? -10.109 -22.469 -0.848 1 90.88 105 SER A O 1
ATOM 823 N N . GLU A 1 106 ? -9.352 -24.188 -2.1 1 95.12 106 GLU A N 1
ATOM 824 C CA . GLU A 1 106 ? -8.5 -24.688 -1.028 1 95.12 106 GLU A CA 1
ATOM 825 C C . GLU A 1 106 ? -7.309 -23.766 -0.781 1 95.12 106 GLU A C 1
ATOM 827 O O . GLU A 1 106 ? -6.824 -23.109 -1.705 1 95.12 106 GLU A O 1
ATOM 832 N N . GLU A 1 107 ? -6.918 -23.781 0.452 1 97.5 107 GLU A N 1
ATOM 833 C CA . GLU A 1 107 ? -5.762 -22.984 0.838 1 97.5 107 GLU A CA 1
ATOM 834 C C . GLU A 1 107 ? -4.484 -23.516 0.192 1 97.5 107 GLU A C 1
ATOM 836 O O . GLU A 1 107 ? -4.258 -24.719 0.147 1 97.5 107 GLU A O 1
ATOM 841 N N . ILE A 1 108 ? -3.676 -22.625 -0.329 1 98.12 108 ILE A N 1
ATOM 842 C CA . ILE A 1 108 ? -2.359 -22.969 -0.859 1 98.12 108 ILE A CA 1
ATOM 843 C C . ILE A 1 108 ? -1.302 -22.781 0.228 1 98.12 108 ILE A C 1
ATOM 845 O O . ILE A 1 108 ? -1.291 -21.766 0.927 1 98.12 108 ILE A O 1
ATOM 849 N N . VAL A 1 109 ? -0.495 -23.797 0.457 1 98 109 VAL A N 1
ATOM 850 C CA . VAL A 1 109 ? 0.656 -23.688 1.349 1 98 109 VAL A CA 1
ATOM 851 C C . VAL A 1 109 ? 1.947 -23.781 0.538 1 98 109 VAL A C 1
ATOM 853 O O . VAL A 1 109 ? 2.189 -24.781 -0.149 1 98 109 VAL A O 1
ATOM 856 N N . PHE A 1 110 ? 2.746 -22.766 0.539 1 98.75 110 PHE A N 1
ATOM 857 C CA . PHE A 1 110 ? 3.994 -22.688 -0.209 1 98.75 110 PHE A CA 1
ATOM 858 C C . PHE A 1 110 ? 5.184 -22.547 0.734 1 98.75 110 PHE A C 1
ATOM 860 O O . PHE A 1 110 ? 5.156 -21.719 1.652 1 98.75 110 PHE A O 1
ATOM 867 N N . PRO A 1 111 ? 6.234 -23.312 0.555 1 98.44 111 PRO A N 1
ATOM 868 C CA . PRO A 1 111 ? 7.336 -23.328 1.523 1 98.44 111 PRO A CA 1
ATOM 869 C C . PRO A 1 111 ? 8.125 -22.031 1.54 1 98.44 111 PRO A C 1
ATOM 871 O O . PRO A 1 111 ? 8.32 -21.406 0.492 1 98.44 111 PRO A O 1
ATOM 874 N N . ASN A 1 112 ? 8.586 -21.609 2.717 1 98.25 112 ASN A N 1
ATOM 875 C CA . ASN A 1 112 ? 9.516 -20.5 2.877 1 98.25 112 ASN A CA 1
ATOM 876 C C . ASN A 1 112 ? 10.945 -20.922 2.557 1 98.25 112 ASN A C 1
ATOM 878 O O . ASN A 1 112 ? 11.773 -21.078 3.459 1 98.25 112 ASN A O 1
ATOM 882 N N . ARG A 1 113 ? 11.25 -20.938 1.309 1 97.94 113 ARG A N 1
ATOM 883 C CA . ARG A 1 113 ? 12.531 -21.469 0.84 1 97.94 113 ARG A CA 1
ATOM 884 C C . ARG A 1 113 ? 13.672 -20.516 1.206 1 97.94 113 ARG A C 1
ATOM 886 O O . ARG A 1 113 ? 14.828 -20.938 1.271 1 97.94 113 ARG A O 1
ATOM 893 N N . LEU A 1 114 ? 13.344 -19.312 1.433 1 97.19 114 LEU A N 1
ATOM 894 C CA . LEU A 1 114 ? 14.367 -18.312 1.722 1 97.19 114 LEU A CA 1
ATOM 895 C C . LEU A 1 114 ? 14.641 -18.234 3.221 1 97.19 114 LEU A C 1
ATOM 897 O O . LEU A 1 114 ? 15.625 -17.625 3.645 1 97.19 114 LEU A O 1
ATOM 901 N N . GLY A 1 115 ? 13.766 -18.781 3.984 1 96.56 115 GLY A N 1
ATOM 902 C CA . GLY A 1 115 ? 13.922 -18.719 5.43 1 96.56 115 GLY A CA 1
ATOM 903 C C . GLY A 1 115 ? 13.766 -17.328 5.992 1 96.56 115 GLY A C 1
ATOM 904 O O . GLY A 1 115 ? 14.492 -16.938 6.91 1 96.56 115 GLY A O 1
ATOM 905 N N . LEU A 1 116 ? 12.914 -16.547 5.418 1 96.81 116 LEU A N 1
ATOM 906 C CA . LEU A 1 116 ? 12.719 -15.18 5.887 1 96.81 116 LEU A CA 1
ATOM 907 C C . LEU A 1 116 ? 11.844 -15.156 7.133 1 96.81 116 LEU A C 1
ATOM 909 O O . LEU A 1 116 ? 10.789 -15.797 7.172 1 96.81 116 LEU A O 1
ATOM 913 N N . ASN A 1 117 ? 12.227 -14.453 8.148 1 96.88 117 ASN A N 1
ATOM 914 C CA . ASN A 1 117 ? 11.43 -14.312 9.359 1 96.88 117 ASN A CA 1
ATOM 915 C C . ASN A 1 117 ? 10.602 -13.031 9.344 1 96.88 117 ASN A C 1
ATOM 917 O O . ASN A 1 117 ? 9.922 -12.711 10.32 1 96.88 117 ASN A O 1
ATOM 921 N N . MET A 1 118 ? 10.742 -12.312 8.344 1 97.25 118 MET A N 1
ATOM 922 C CA . MET A 1 118 ? 10 -11.078 8.117 1 97.25 118 MET A CA 1
ATOM 923 C C . MET A 1 118 ? 10.008 -10.695 6.645 1 97.25 118 MET A C 1
ATOM 925 O O . MET A 1 118 ? 11.016 -10.883 5.957 1 97.25 118 MET A O 1
ATOM 929 N N . ILE A 1 119 ? 8.914 -10.195 6.109 1 97.69 119 ILE A N 1
ATOM 930 C CA . ILE A 1 119 ? 8.945 -9.641 4.762 1 97.69 119 ILE A CA 1
ATOM 931 C C . ILE A 1 119 ? 8.445 -8.195 4.789 1 97.69 119 ILE A C 1
ATOM 933 O O . ILE A 1 119 ? 7.695 -7.809 5.688 1 97.69 119 ILE A O 1
ATOM 937 N N . ASP A 1 120 ? 8.898 -7.375 3.87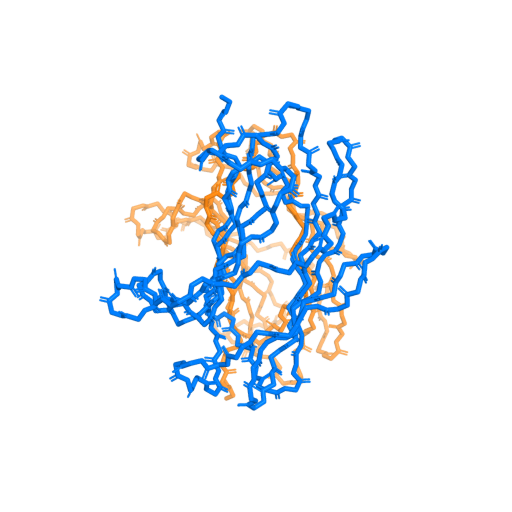7 1 97.56 120 ASP A N 1
ATOM 938 C CA . ASP A 1 120 ? 8.523 -5.965 3.863 1 97.56 120 ASP A CA 1
ATOM 939 C C . ASP A 1 120 ? 8.375 -5.449 2.434 1 97.56 120 ASP A C 1
ATOM 941 O O . ASP A 1 120 ? 8.539 -4.254 2.178 1 97.56 120 ASP A O 1
ATOM 945 N N . TYR A 1 121 ? 8.109 -6.348 1.525 1 98.62 121 TYR A N 1
ATOM 946 C CA . TYR A 1 121 ? 7.957 -6.008 0.116 1 98.62 121 TYR A CA 1
ATOM 947 C C . TYR A 1 121 ? 6.727 -6.684 -0.477 1 98.62 121 TYR A C 1
ATOM 949 O O . TYR A 1 121 ? 6.551 -7.898 -0.34 1 98.62 121 TYR A O 1
ATOM 957 N N . LEU A 1 122 ? 5.859 -5.961 -1.135 1 98.75 122 LEU A N 1
ATOM 958 C CA . LEU A 1 122 ? 4.699 -6.406 -1.9 1 98.75 122 LEU A CA 1
ATOM 959 C C . LEU A 1 122 ? 4.648 -5.711 -3.258 1 98.75 122 LEU A C 1
ATOM 961 O O . LEU A 1 122 ? 4.82 -4.492 -3.346 1 98.75 122 LEU A O 1
ATOM 965 N N . ALA A 1 123 ? 4.488 -6.457 -4.293 1 98.56 123 ALA A N 1
ATOM 966 C CA . ALA A 1 123 ? 4.254 -5.879 -5.617 1 98.56 123 ALA A CA 1
ATOM 967 C C . ALA A 1 123 ? 3.127 -6.609 -6.34 1 98.56 123 ALA A C 1
ATOM 969 O O . ALA A 1 123 ? 3.127 -7.84 -6.418 1 98.56 123 ALA A O 1
ATOM 970 N N . VAL A 1 124 ? 2.17 -5.914 -6.77 1 98.06 124 VAL A N 1
ATOM 971 C CA . VAL A 1 124 ? 1.059 -6.422 -7.566 1 98.06 124 VAL A CA 1
ATOM 972 C C . VAL A 1 124 ? 1.191 -5.938 -9.008 1 98.06 124 VAL A C 1
ATOM 974 O O . VAL A 1 124 ? 1.405 -4.75 -9.25 1 98.06 124 VAL A O 1
ATOM 977 N N . ASP A 1 125 ? 1.127 -6.836 -9.945 1 96.44 125 ASP A N 1
ATOM 978 C CA . ASP A 1 125 ? 1.267 -6.48 -11.352 1 96.44 125 ASP A CA 1
ATOM 979 C C . ASP A 1 125 ? 0.293 -7.277 -12.219 1 96.44 125 ASP A C 1
ATOM 981 O O . ASP A 1 125 ? -0.177 -8.344 -11.812 1 96.44 125 ASP A O 1
ATOM 985 N N . GLY A 1 126 ? 0.026 -6.727 -13.422 1 96.69 126 GLY A N 1
ATOM 986 C CA . GLY A 1 126 ? -0.822 -7.402 -14.383 1 96.69 126 GLY A CA 1
ATOM 987 C C . GLY A 1 126 ? -2.252 -6.898 -14.383 1 96.69 126 GLY A C 1
ATOM 988 O O . GLY A 1 126 ? -2.494 -5.707 -14.18 1 96.69 126 GLY A O 1
ATOM 989 N N . ASP A 1 127 ? -3.191 -7.805 -14.711 1 96.06 127 ASP A N 1
ATOM 990 C CA . ASP A 1 127 ? -4.574 -7.434 -14.992 1 96.06 127 ASP A CA 1
ATOM 991 C C . ASP A 1 127 ? -5.441 -7.551 -13.742 1 96.06 127 ASP A C 1
ATOM 993 O O . ASP A 1 127 ? -6.527 -8.133 -13.789 1 96.06 127 ASP A O 1
ATOM 997 N N . PHE A 1 128 ? -4.957 -7.082 -12.703 1 95.94 128 PHE A N 1
ATOM 998 C CA . PHE A 1 128 ? -5.602 -7.055 -11.391 1 95.94 128 PHE A CA 1
ATOM 999 C C . PHE A 1 128 ? -5.598 -5.645 -10.82 1 95.94 128 PHE A C 1
ATOM 1001 O O . PHE A 1 128 ? -4.551 -5.145 -10.398 1 95.94 128 PHE A O 1
ATOM 1008 N N . ARG A 1 129 ? -6.672 -4.977 -10.828 1 95 129 ARG A N 1
ATOM 1009 C CA . ARG A 1 129 ? -6.785 -3.631 -10.273 1 95 129 ARG A CA 1
ATOM 1010 C C . ARG A 1 129 ? -6.945 -3.674 -8.758 1 95 129 ARG A C 1
ATOM 1012 O O . ARG A 1 129 ? -8.016 -4.008 -8.25 1 95 129 ARG A O 1
ATOM 1019 N N . ILE A 1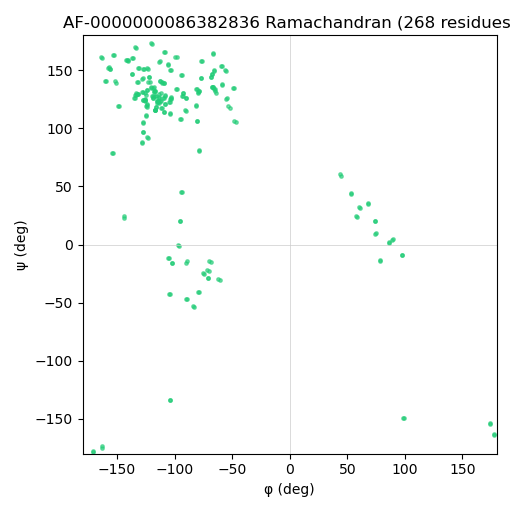 130 ? -5.938 -3.326 -8.102 1 96.56 130 ILE A N 1
ATOM 1020 C CA . ILE A 1 130 ? -5.953 -3.381 -6.641 1 96.56 130 ILE A CA 1
ATOM 1021 C C . ILE A 1 130 ? -6.938 -2.35 -6.098 1 96.56 130 ILE A C 1
ATOM 1023 O O . ILE A 1 130 ? -6.984 -1.213 -6.574 1 96.56 130 ILE A O 1
ATOM 1027 N N . LYS A 1 131 ? -7.703 -2.75 -5.16 1 97.25 131 LYS A N 1
ATOM 1028 C CA . LYS A 1 131 ? -8.625 -1.856 -4.465 1 97.25 131 LYS A CA 1
ATOM 1029 C C . LYS A 1 131 ? -8.102 -1.494 -3.078 1 97.25 131 LYS A C 1
ATOM 1031 O O . LYS A 1 131 ? -8.211 -0.343 -2.648 1 97.25 131 LYS A O 1
ATOM 1036 N N . SER A 1 132 ? -7.582 -2.477 -2.377 1 98.5 132 SER A N 1
ATOM 1037 C CA . SER A 1 132 ? -7.055 -2.166 -1.052 1 98.5 132 SER A CA 1
ATOM 1038 C C . SER A 1 132 ? -6.012 -3.188 -0.617 1 98.5 132 SER A C 1
ATOM 1040 O O . SER A 1 132 ? -6.02 -4.328 -1.082 1 98.5 132 SER A O 1
ATOM 1042 N N . VAL A 1 133 ? -5.121 -2.768 0.158 1 98.69 133 VAL A N 1
ATOM 1043 C CA . VAL A 1 133 ? -4.195 -3.621 0.893 1 98.69 133 VAL A CA 1
ATOM 1044 C C . VAL A 1 133 ? -4.375 -3.412 2.395 1 98.69 133 VAL A C 1
ATOM 1046 O O . VAL A 1 133 ? -4.395 -2.275 2.871 1 98.69 133 VAL A O 1
ATOM 1049 N N . THR A 1 134 ? -4.598 -4.469 3.092 1 98.62 134 THR A N 1
ATOM 1050 C CA . THR A 1 134 ? -4.625 -4.457 4.551 1 98.62 134 THR A CA 1
ATOM 1051 C C . THR A 1 134 ? -3.334 -5.039 5.121 1 98.62 134 THR A C 1
ATOM 1053 O O . THR A 1 134 ? -2.93 -6.145 4.754 1 98.62 134 THR A O 1
ATOM 1056 N N . PHE A 1 135 ? -2.732 -4.293 5.957 1 97.88 135 PHE A N 1
ATOM 1057 C CA . PHE A 1 135 ? -1.444 -4.652 6.535 1 97.88 135 PHE A CA 1
ATOM 1058 C C . PHE A 1 135 ? -1.626 -5.27 7.918 1 97.88 135 PHE A C 1
ATOM 1060 O O . PHE A 1 135 ? -2.68 -5.113 8.539 1 97.88 135 PHE A O 1
ATOM 1067 N N . PRO A 1 136 ? -0.584 -6 8.406 1 93.31 136 PRO A N 1
ATOM 1068 C CA . PRO A 1 136 ? -0.712 -6.656 9.711 1 93.31 136 PRO A CA 1
ATOM 1069 C C . PRO A 1 136 ? -0.926 -5.668 10.852 1 93.31 136 PRO A C 1
ATOM 1071 O O . PRO A 1 136 ? -0.517 -4.508 10.758 1 93.31 136 PRO A O 1
ATOM 1074 N N . MET B 1 1 ? 10.672 4.051 19.719 1 43.44 1 MET B N 1
ATOM 1075 C CA . MET B 1 1 ? 9.641 3.145 19.234 1 43.44 1 MET B CA 1
ATOM 1076 C C . MET B 1 1 ? 9.695 3.016 17.703 1 43.44 1 MET B C 1
ATOM 1078 O O . MET B 1 1 ? 9.891 4.008 17 1 43.44 1 MET B O 1
ATOM 1082 N N . SER B 1 2 ? 10.062 1.81 17.344 1 48.19 2 SER B N 1
ATOM 1083 C CA . SER B 1 2 ? 10.344 1.584 15.93 1 48.19 2 SER B CA 1
ATOM 1084 C C . SER B 1 2 ? 9.234 2.137 15.047 1 48.19 2 SER B C 1
ATOM 1086 O O . SER B 1 2 ? 8.055 1.856 15.273 1 48.19 2 SER B O 1
ATOM 1088 N N . LYS B 1 3 ? 9.547 3.256 14.383 1 64 3 LYS B N 1
ATOM 1089 C CA . LYS B 1 3 ? 8.617 3.996 13.531 1 64 3 LYS B CA 1
ATOM 1090 C C . LYS B 1 3 ? 7.98 3.082 12.484 1 64 3 LYS B C 1
ATOM 1092 O O . LYS B 1 3 ? 8.641 2.184 11.953 1 64 3 LYS B O 1
ATOM 1097 N N . CYS B 1 4 ? 6.66 2.971 12.547 1 73.31 4 CYS B N 1
AT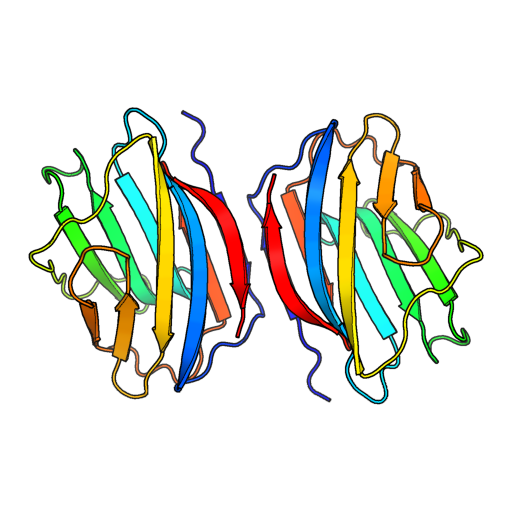OM 1098 C CA . CYS B 1 4 ? 5.852 2.305 11.531 1 73.31 4 CYS B CA 1
ATOM 1099 C C . CYS B 1 4 ? 5.926 3.045 10.203 1 73.31 4 CYS B C 1
ATOM 1101 O O . CYS B 1 4 ? 6.234 4.238 10.172 1 73.31 4 CYS B O 1
ATOM 1103 N N . GLY B 1 5 ? 6.168 2.211 9.156 1 92.12 5 GLY B N 1
ATOM 1104 C CA . GLY B 1 5 ? 6.145 2.934 7.895 1 92.12 5 GLY B CA 1
ATOM 1105 C C . GLY B 1 5 ? 5.715 2.07 6.723 1 92.12 5 GLY B C 1
ATOM 1106 O O . GLY B 1 5 ? 5.945 0.859 6.723 1 92.12 5 GLY B O 1
ATOM 1107 N N . VAL B 1 6 ? 4.891 2.664 5.84 1 97.62 6 VAL B N 1
ATOM 1108 C CA . VAL B 1 6 ? 4.527 2.068 4.559 1 97.62 6 VAL B CA 1
ATOM 1109 C C . VAL B 1 6 ? 4.785 3.068 3.434 1 97.62 6 VAL B C 1
ATOM 1111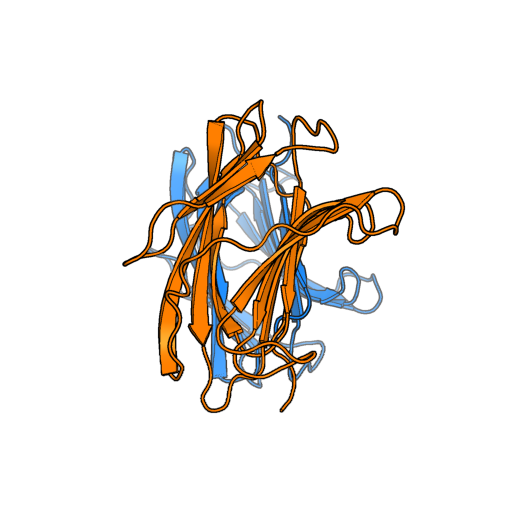 O O . VAL B 1 6 ? 4.496 4.258 3.574 1 97.62 6 VAL B O 1
ATOM 1114 N N . THR B 1 7 ? 5.461 2.623 2.389 1 98.5 7 THR B N 1
ATOM 1115 C CA . THR B 1 7 ? 5.562 3.387 1.15 1 98.5 7 THR B CA 1
ATOM 1116 C C . THR B 1 7 ? 4.906 2.637 -0.003 1 98.5 7 THR B C 1
ATOM 1118 O O . THR B 1 7 ? 5.129 1.438 -0.18 1 98.5 7 THR B O 1
ATOM 1121 N N . ALA B 1 8 ? 4.02 3.281 -0.696 1 98.5 8 ALA B N 1
ATOM 1122 C CA . ALA B 1 8 ? 3.363 2.699 -1.864 1 98.5 8 ALA B CA 1
ATOM 1123 C C . ALA B 1 8 ? 3.67 3.506 -3.123 1 98.5 8 ALA B C 1
ATOM 1125 O O . ALA B 1 8 ? 3.66 4.738 -3.098 1 98.5 8 ALA B O 1
ATOM 1126 N N . THR B 1 9 ? 3.984 2.785 -4.195 1 98 9 THR B N 1
ATOM 1127 C CA . THR B 1 9 ? 4.266 3.408 -5.484 1 98 9 THR B CA 1
ATOM 1128 C C . THR B 1 9 ? 3.539 2.678 -6.609 1 98 9 THR B C 1
ATOM 11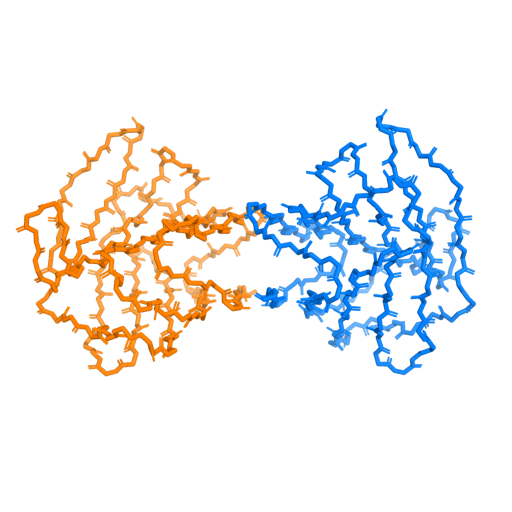30 O O . THR B 1 9 ? 2.889 1.657 -6.375 1 98 9 THR B O 1
ATOM 1133 N N . GLN B 1 10 ? 3.537 3.27 -7.816 1 95.81 10 GLN B N 1
ATOM 1134 C CA . GLN B 1 10 ? 3.066 2.703 -9.078 1 95.81 10 GLN B CA 1
ATOM 1135 C C . GLN B 1 10 ? 1.543 2.75 -9.164 1 95.81 10 GLN B C 1
ATOM 1137 O O . GLN B 1 10 ? 0.971 2.541 -10.234 1 95.81 10 GLN B O 1
ATOM 1142 N N . PHE B 1 11 ? 0.903 3.008 -8.023 1 96.88 11 PHE B N 1
ATOM 1143 C CA . PHE B 1 11 ? -0.52 3.287 -8.18 1 96.88 11 PHE B CA 1
ATOM 1144 C C . PHE B 1 11 ? -0.734 4.594 -8.938 1 96.88 11 PHE B C 1
ATOM 1146 O O . PHE B 1 11 ? 0.214 5.344 -9.164 1 96.88 11 PHE B O 1
ATOM 1153 N N . LYS B 1 12 ? -1.941 4.793 -9.422 1 96.19 12 LYS B N 1
ATOM 1154 C CA . LYS B 1 12 ? -2.275 6.047 -10.086 1 96.19 12 LYS B CA 1
ATOM 1155 C C . LYS B 1 12 ? -3.504 6.695 -9.453 1 96.19 12 LYS B C 1
ATOM 1157 O O . LYS B 1 12 ? -4.555 6.066 -9.336 1 96.19 12 LYS B O 1
ATOM 1162 N N . LEU B 1 13 ? -3.322 7.891 -9.039 1 97.62 13 LEU B N 1
ATOM 1163 C CA . LEU B 1 13 ? -4.406 8.727 -8.531 1 97.62 13 LEU B CA 1
ATOM 1164 C C . LEU B 1 13 ? -4.598 9.961 -9.406 1 97.62 13 LEU B C 1
ATOM 1166 O O . LEU B 1 13 ? -3.695 10.789 -9.516 1 97.62 13 LEU B O 1
ATOM 1170 N N . TYR B 1 14 ? -5.688 10.07 -10.016 1 97.94 14 TYR B N 1
ATOM 1171 C CA . TYR B 1 14 ? -5.988 11.172 -10.93 1 97.94 14 TYR B CA 1
ATOM 1172 C C . TYR B 1 14 ? -6.957 12.156 -10.289 1 97.94 14 TYR B C 1
ATOM 1174 O O . TYR B 1 14 ? -7.668 11.82 -9.344 1 97.94 14 TYR B O 1
ATOM 1182 N N . PRO B 1 15 ? -6.867 13.5 -10.812 1 97.88 15 PRO B N 1
ATOM 1183 C CA . PRO B 1 15 ? -7.867 14.453 -10.312 1 97.88 15 PRO B CA 1
ATOM 1184 C C . PRO B 1 15 ? -9.289 13.898 -10.375 1 97.88 15 PRO B C 1
ATOM 1186 O O . PRO B 1 15 ? -9.664 13.258 -11.367 1 97.88 15 PRO B O 1
ATOM 1189 N N . GLY B 1 16 ? -10 14.086 -9.328 1 98 16 GLY B N 1
ATOM 1190 C CA . GLY B 1 16 ? -11.352 13.555 -9.234 1 98 16 GLY B CA 1
ATOM 1191 C C . GLY B 1 16 ? -11.43 12.242 -8.477 1 98 16 GLY B C 1
ATOM 1192 O O . GLY B 1 16 ? -12.516 11.758 -8.172 1 98 16 GLY B O 1
ATOM 1193 N N . GLU B 1 17 ? -10.297 11.625 -8.156 1 98.38 17 GLU B N 1
ATOM 1194 C CA . GLU B 1 17 ? -10.234 10.344 -7.453 1 98.38 17 GLU B CA 1
ATOM 1195 C C . GLU B 1 17 ? -9.734 10.523 -6.023 1 98.38 17 GLU B C 1
ATOM 1197 O O . GLU B 1 17 ? -9.219 11.586 -5.672 1 98.38 17 GLU B O 1
ATOM 1202 N N . SER B 1 18 ? -9.93 9.453 -5.195 1 98.62 18 SER B N 1
ATOM 1203 C CA . SER B 1 18 ? -9.531 9.523 -3.791 1 98.62 18 SER B CA 1
ATOM 1204 C C . SER B 1 18 ? -8.711 8.297 -3.391 1 98.62 18 SER B C 1
ATOM 1206 O O . SER B 1 18 ? -8.836 7.234 -4 1 98.62 18 SER B O 1
ATOM 1208 N N . LEU B 1 19 ? -7.891 8.516 -2.451 1 98.62 19 LEU B N 1
ATOM 1209 C CA . LEU B 1 19 ? -7.113 7.516 -1.728 1 98.62 19 LEU B CA 1
ATOM 1210 C C . LEU B 1 19 ? -7.434 7.547 -0.238 1 98.62 19 LEU B C 1
ATOM 1212 O O . LEU B 1 19 ? -7.551 8.625 0.353 1 98.62 19 LEU B O 1
ATOM 1216 N N . ILE B 1 20 ? -7.637 6.363 0.414 1 98.81 20 ILE B N 1
ATOM 1217 C CA . ILE B 1 20 ? -8.016 6.324 1.822 1 98.81 20 ILE B CA 1
ATOM 1218 C C . ILE B 1 20 ? -6.945 5.586 2.623 1 98.81 20 ILE B C 1
ATOM 1220 O O . ILE B 1 20 ? -6.535 4.484 2.256 1 98.81 20 ILE B O 1
ATOM 1224 N N . VAL B 1 21 ? -6.492 6.188 3.645 1 98.56 21 VAL B N 1
ATOM 1225 C CA . VAL B 1 21 ? -5.559 5.586 4.59 1 98.56 21 VAL B CA 1
ATOM 1226 C C . VAL B 1 21 ? -6.25 5.375 5.934 1 98.56 21 VAL B C 1
ATOM 1228 O O . VAL B 1 21 ? -6.824 6.312 6.5 1 98.56 21 VAL B O 1
ATOM 1231 N N . LYS B 1 22 ? -6.273 4.176 6.426 1 98.25 22 LYS B N 1
ATOM 1232 C CA . LYS B 1 22 ? -6.762 3.848 7.762 1 98.25 22 LYS B CA 1
ATOM 1233 C C . LYS B 1 22 ? -5.625 3.363 8.664 1 98.25 22 LYS B C 1
ATOM 1235 O O . LYS B 1 22 ? -4.742 2.629 8.211 1 98.25 22 LYS B O 1
ATOM 1240 N N . GLY B 1 23 ? -5.648 3.752 9.891 1 97.12 23 GLY B N 1
ATOM 1241 C CA . GLY B 1 23 ? -4.625 3.311 10.828 1 97.12 23 GLY B CA 1
ATOM 1242 C C . GLY B 1 23 ? -4.93 3.688 12.266 1 97.12 23 GLY B C 1
ATOM 1243 O O . GLY B 1 23 ? -6.012 4.195 12.562 1 97.12 23 GLY B O 1
ATOM 1244 N N . THR B 1 24 ? -4.016 3.357 13.148 1 96.62 24 THR B N 1
ATOM 1245 C CA . THR B 1 24 ? -4.133 3.656 14.57 1 96.62 24 THR B CA 1
ATOM 1246 C C . THR B 1 24 ? -3.004 4.578 15.023 1 96.62 24 THR B C 1
ATOM 1248 O O . THR B 1 24 ? -1.843 4.363 14.672 1 96.62 24 THR B O 1
ATOM 1251 N N . ILE B 1 25 ? -3.389 5.574 15.711 1 96.25 25 ILE B N 1
ATOM 1252 C CA . ILE B 1 25 ? -2.402 6.441 16.344 1 96.25 25 ILE B CA 1
ATOM 1253 C C . ILE B 1 25 ? -1.934 5.812 17.656 1 96.25 25 ILE B C 1
ATOM 1255 O O . ILE B 1 25 ? -2.738 5.574 18.562 1 96.25 25 ILE B O 1
ATOM 1259 N N . ILE B 1 26 ? -0.663 5.535 17.766 1 95 26 ILE B N 1
ATOM 1260 C CA . ILE B 1 26 ? -0.1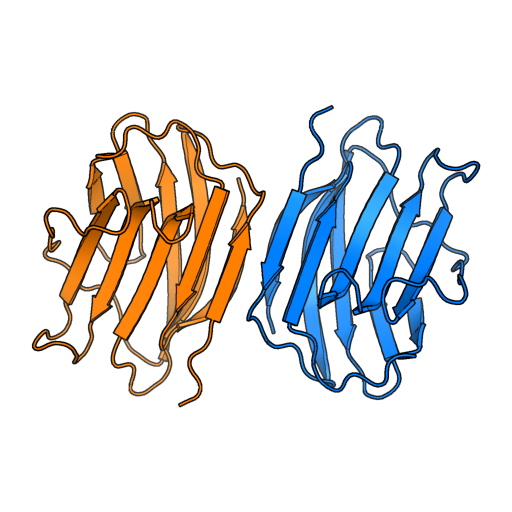74 4.746 18.891 1 95 26 ILE B CA 1
ATOM 1261 C C . ILE B 1 26 ? -0.113 5.613 20.141 1 95 26 ILE B C 1
ATOM 1263 O O . ILE B 1 26 ? -0.104 6.844 20.047 1 95 26 ILE B O 1
ATOM 1267 N N . SER B 1 27 ? -0.125 4.957 21.266 1 94.06 27 SER B N 1
ATOM 1268 C CA . SER B 1 27 ? -0.008 5.668 22.547 1 94.06 27 SER B CA 1
ATOM 1269 C C . SER B 1 27 ? 1.288 6.469 22.609 1 94.06 27 SER B C 1
ATOM 1271 O O . SER B 1 27 ? 2.344 5.988 22.188 1 94.06 27 SER B O 1
ATOM 1273 N N . GLY B 1 28 ? 1.264 7.688 23.109 1 94.12 28 GLY B N 1
ATOM 1274 C CA . GLY B 1 28 ? 2.447 8.523 23.219 1 94.12 28 GLY B CA 1
ATOM 1275 C C . GLY B 1 28 ? 2.918 9.086 21.891 1 94.12 28 GLY B C 1
ATOM 1276 O O . GLY B 1 28 ? 4.074 9.484 21.766 1 94.12 28 GLY B O 1
ATOM 1277 N N . CYS B 1 29 ? 2.033 9.102 20.953 1 95.38 29 CYS B N 1
ATOM 1278 C CA . CYS B 1 29 ? 2.361 9.617 19.641 1 95.38 29 CYS B CA 1
ATOM 1279 C C . CYS B 1 29 ? 2.912 11.039 19.719 1 95.38 29 CYS B C 1
ATOM 1281 O O . CYS B 1 29 ? 2.295 11.914 20.328 1 95.38 29 CYS B O 1
ATOM 1283 N N . LYS B 1 30 ? 4.109 11.203 19.125 1 96.81 30 LYS B N 1
ATOM 1284 C CA . LYS B 1 30 ? 4.676 12.539 19 1 96.81 30 LYS B CA 1
ATOM 1285 C C . LYS B 1 30 ? 4.242 13.195 17.688 1 96.81 30 LYS B C 1
ATOM 1287 O O . LYS B 1 30 ? 3.867 14.367 17.672 1 96.81 30 LYS B O 1
ATOM 1292 N N . GLU B 1 31 ? 4.359 12.43 16.672 1 97.38 31 GLU B N 1
ATOM 1293 C CA . GLU B 1 31 ? 3.906 12.922 15.375 1 97.38 31 GLU B CA 1
ATOM 1294 C C . GLU B 1 31 ? 3.727 11.773 14.383 1 97.38 31 GLU B C 1
ATOM 1296 O O . GLU B 1 31 ? 4.238 10.672 14.602 1 97.38 31 GLU B O 1
ATOM 1301 N N . PHE B 1 32 ? 2.982 11.969 13.328 1 97.44 32 PHE B N 1
ATOM 1302 C CA . PHE B 1 32 ? 3.002 11.148 12.125 1 97.44 32 PHE B CA 1
ATOM 1303 C C . PHE B 1 32 ? 2.846 12.008 10.875 1 97.44 32 PHE B C 1
ATOM 1305 O O . PHE B 1 32 ? 2.402 13.156 10.961 1 97.44 32 PHE B O 1
ATOM 1312 N N . GLU B 1 33 ? 3.268 11.492 9.773 1 98.25 33 GLU B N 1
ATOM 1313 C CA . GLU B 1 33 ? 3.145 12.211 8.508 1 98.25 33 GLU B CA 1
ATOM 1314 C C . GLU B 1 33 ? 2.684 11.289 7.387 1 98.25 33 GLU B C 1
ATOM 1316 O O . GLU B 1 33 ? 3.002 10.094 7.391 1 98.25 33 GLU B O 1
ATOM 1321 N N . ILE B 1 34 ? 1.93 11.797 6.473 1 98.56 34 ILE B N 1
ATOM 1322 C CA . ILE B 1 34 ? 1.518 11.156 5.23 1 98.56 34 ILE B CA 1
ATOM 1323 C C . ILE B 1 34 ? 1.908 12.031 4.043 1 98.56 34 ILE B C 1
ATOM 1325 O O . ILE B 1 34 ? 1.5 13.195 3.961 1 98.56 34 ILE B O 1
ATOM 1329 N N . ASN B 1 35 ? 2.746 11.484 3.201 1 98.75 35 ASN B N 1
ATOM 1330 C CA . ASN B 1 35 ? 3.297 12.203 2.055 1 98.75 35 ASN B CA 1
ATOM 1331 C C . ASN B 1 35 ? 2.725 11.68 0.741 1 98.75 35 ASN B C 1
ATOM 1333 O O . ASN B 1 35 ? 2.725 10.469 0.496 1 98.75 35 ASN B O 1
ATOM 1337 N N . LEU B 1 36 ? 2.182 12.57 -0.055 1 98.81 36 LEU B N 1
ATOM 1338 C CA . LEU B 1 36 ? 1.618 12.25 -1.362 1 98.81 36 LEU B CA 1
ATOM 1339 C C . LEU B 1 36 ? 2.27 13.086 -2.455 1 98.81 36 LEU B C 1
ATOM 1341 O O . LEU B 1 36 ? 2.479 14.289 -2.279 1 98.81 36 LEU B O 1
ATOM 1345 N N . GLY B 1 37 ? 2.656 12.477 -3.535 1 98.62 37 GLY B N 1
ATOM 1346 C CA . GLY B 1 37 ? 3.227 13.25 -4.633 1 98.62 37 GLY B CA 1
ATOM 1347 C C . GLY B 1 37 ? 3.754 12.383 -5.758 1 98.62 37 GLY B C 1
ATOM 1348 O O . GLY B 1 37 ? 3.189 11.328 -6.055 1 98.62 37 GLY B O 1
ATOM 1349 N N . LYS B 1 38 ? 4.699 12.891 -6.504 1 98 38 LYS B N 1
ATOM 1350 C CA . LYS B 1 38 ? 5.371 12.172 -7.582 1 98 38 LYS B CA 1
ATOM 1351 C C . LYS B 1 38 ? 6.438 11.227 -7.031 1 98 38 LYS B C 1
ATOM 1353 O O . LYS B 1 38 ? 6.641 10.141 -7.566 1 98 38 LYS B O 1
ATOM 1358 N N . ASP B 1 39 ? 7.164 11.594 -6.094 1 98 39 ASP B N 1
ATOM 1359 C CA . ASP B 1 39 ? 8.188 10.875 -5.34 1 98 39 ASP B CA 1
ATOM 1360 C C . ASP B 1 39 ? 8.523 11.594 -4.035 1 98 39 ASP B C 1
ATOM 1362 O O . ASP B 1 39 ? 7.863 12.57 -3.676 1 98 39 ASP B O 1
ATOM 1366 N N . CYS B 1 40 ? 9.516 11.102 -3.305 1 97.69 40 CYS B N 1
ATOM 1367 C CA . CYS B 1 40 ? 9.82 11.617 -1.973 1 97.69 40 CYS B CA 1
ATOM 1368 C C . CYS B 1 40 ? 10.367 13.031 -2.047 1 97.69 40 CYS B C 1
ATOM 1370 O O . CYS B 1 40 ? 10.406 13.742 -1.038 1 97.69 40 CYS B O 1
ATOM 1372 N N . GLU B 1 41 ? 10.789 13.539 -3.213 1 98.44 41 GLU B N 1
ATOM 1373 C CA . GLU B 1 41 ? 11.375 14.867 -3.363 1 98.44 41 GLU B CA 1
ATOM 1374 C C . GLU B 1 41 ? 10.367 15.852 -3.945 1 98.44 41 GLU B C 1
ATOM 1376 O O . GLU B 1 41 ? 10.617 17.062 -3.98 1 98.44 41 GLU B O 1
ATOM 1381 N N . ASN B 1 42 ? 9.305 15.383 -4.5 1 98.69 42 ASN B N 1
ATOM 1382 C CA . ASN B 1 42 ? 8.234 16.172 -5.117 1 98.69 42 ASN B CA 1
ATOM 1383 C C . ASN B 1 42 ? 6.867 15.773 -4.57 1 98.69 42 ASN B C 1
ATOM 1385 O O . ASN B 1 42 ? 6.184 14.922 -5.145 1 98.69 42 ASN B O 1
ATOM 1389 N N . LEU B 1 43 ? 6.512 16.438 -3.475 1 98.81 43 LEU B N 1
ATOM 1390 C CA . LEU B 1 43 ? 5.281 16.141 -2.746 1 98.81 43 LEU B CA 1
ATOM 1391 C C . LEU B 1 43 ? 4.223 17.203 -3.02 1 98.81 43 LEU B C 1
ATOM 1393 O O . LEU B 1 43 ? 4.469 18.391 -2.836 1 98.81 43 LEU B O 1
ATOM 1397 N N . VAL B 1 44 ? 3.084 16.797 -3.512 1 98.75 44 VAL B N 1
ATOM 1398 C CA . VAL B 1 44 ? 1.954 17.719 -3.633 1 98.75 44 VAL B CA 1
ATOM 1399 C C . VAL B 1 44 ? 1.407 18.047 -2.246 1 98.75 44 VAL B C 1
ATOM 1401 O O . VAL B 1 44 ? 0.89 19.141 -2.023 1 98.75 44 VAL B O 1
ATOM 1404 N N . LEU B 1 45 ? 1.551 17.094 -1.263 1 98.88 45 LEU B N 1
ATOM 1405 C CA . LEU B 1 45 ? 1.101 17.312 0.108 1 98.88 45 LEU B CA 1
ATOM 1406 C C . LEU B 1 45 ? 1.986 16.562 1.095 1 98.88 45 LEU B C 1
ATOM 1408 O O . LEU B 1 45 ? 2.189 15.352 0.956 1 98.88 45 LEU B O 1
ATOM 1412 N N . HIS B 1 46 ? 2.584 17.203 1.914 1 98.88 46 HIS B N 1
ATOM 1413 C CA . HIS B 1 46 ? 3.098 16.734 3.195 1 98.88 46 HIS B CA 1
ATOM 1414 C C . HIS B 1 46 ? 2.107 17 4.32 1 98.88 46 HIS B C 1
ATOM 1416 O O . HIS B 1 46 ? 1.854 18.156 4.66 1 98.88 46 HIS B O 1
ATOM 1422 N N . PHE B 1 47 ? 1.482 16.031 4.832 1 98.81 47 PHE B N 1
ATOM 1423 C CA . PHE B 1 47 ? 0.522 16.109 5.926 1 98.81 47 PHE B CA 1
ATOM 1424 C C . PHE B 1 47 ? 1.143 15.625 7.23 1 98.81 47 PHE B C 1
ATOM 1426 O O . PHE B 1 47 ? 1.402 14.43 7.387 1 98.81 47 PHE B O 1
ATOM 1433 N N . ASN B 1 48 ? 1.315 16.531 8.125 1 98.62 48 ASN B N 1
ATOM 1434 C CA . ASN B 1 48 ? 2.025 16.219 9.359 1 98.62 48 ASN B CA 1
ATOM 1435 C C . ASN B 1 48 ? 1.187 16.562 10.594 1 98.62 48 ASN B C 1
ATOM 1437 O O . ASN B 1 48 ? 0.894 17.734 10.844 1 98.62 48 ASN B O 1
ATOM 1441 N N . ALA B 1 49 ? 0.747 15.57 11.328 1 97.75 49 ALA B N 1
ATOM 1442 C CA . ALA B 1 49 ? 0.071 15.758 12.609 1 97.75 49 ALA B CA 1
ATOM 1443 C C . ALA B 1 49 ? 1.069 15.75 13.766 1 97.75 49 ALA B C 1
ATOM 1445 O O . ALA B 1 49 ? 1.717 14.734 14.023 1 97.75 49 ALA B O 1
ATOM 1446 N N . ARG B 1 50 ? 1.176 16.812 14.398 1 98.25 50 ARG B N 1
ATOM 1447 C CA . ARG B 1 50 ? 2.133 16.969 15.492 1 98.25 50 ARG B CA 1
ATOM 1448 C C . ARG B 1 50 ? 1.422 17.047 16.844 1 98.25 50 ARG B C 1
ATOM 1450 O O . ARG B 1 50 ? 0.668 17.984 17.094 1 98.25 50 ARG B O 1
ATOM 1457 N N . PHE B 1 51 ? 1.622 16.047 17.703 1 97.5 51 PHE B N 1
ATOM 1458 C CA . PHE B 1 51 ? 1.032 16.031 19.047 1 97.5 51 PHE B CA 1
ATOM 1459 C C . PHE B 1 51 ? 1.88 16.844 20.016 1 97.5 51 PHE B C 1
ATOM 1461 O O . PHE B 1 51 ? 1.366 17.719 20.719 1 97.5 51 PHE B O 1
ATOM 1468 N N . ASP B 1 52 ? 3.082 16.5 20.047 1 97.06 52 ASP B N 1
ATOM 1469 C CA . ASP B 1 52 ? 4.102 17.188 20.828 1 97.06 52 ASP B CA 1
ATOM 1470 C C . ASP B 1 52 ? 5.488 17 20.203 1 97.06 52 ASP B C 1
ATOM 1472 O O . ASP B 1 52 ? 6.273 16.172 20.672 1 97.06 52 ASP B O 1
ATOM 1476 N N . CYS B 1 53 ? 5.68 17.828 19.141 1 95.88 53 CYS B N 1
ATOM 1477 C CA . CYS B 1 53 ? 6.945 17.703 18.438 1 95.88 53 CYS B CA 1
ATOM 1478 C C . CYS B 1 53 ? 7.266 18.984 17.672 1 95.88 53 CYS B C 1
ATOM 1480 O O . CYS B 1 53 ? 6.363 19.75 17.328 1 95.88 53 CYS B O 1
ATOM 1482 N N . LYS B 1 54 ? 8.555 19.281 17.453 1 96.38 54 LYS B N 1
ATOM 1483 C CA . LYS B 1 54 ? 9.055 20.375 16.641 1 96.38 54 LYS B CA 1
ATOM 1484 C C . LYS B 1 54 ? 8.531 21.734 17.125 1 96.38 54 LYS B C 1
ATOM 1486 O O . LYS B 1 54 ? 8.242 22.625 16.328 1 96.38 54 LYS B O 1
ATOM 1491 N N . GLY B 1 55 ? 8.18 21.703 18.469 1 97.31 55 GLY B N 1
ATOM 1492 C CA . GLY B 1 55 ? 7.699 22.938 19.078 1 97.31 55 GLY B CA 1
ATOM 1493 C C . GLY B 1 55 ? 6.207 23.156 18.891 1 97.31 55 GLY B C 1
ATOM 1494 O O . GLY B 1 55 ? 5.676 24.203 19.25 1 97.31 55 GLY B O 1
ATOM 1495 N N . ASP B 1 56 ? 5.52 22.203 18.25 1 97.75 56 ASP B N 1
ATOM 1496 C CA . ASP B 1 56 ? 4.078 22.281 18.031 1 97.75 56 ASP B CA 1
ATOM 1497 C C . ASP B 1 56 ? 3.33 21.344 18.984 1 97.75 56 ASP B C 1
ATOM 1499 O O . ASP B 1 56 ? 3.891 20.359 19.453 1 97.75 56 ASP B O 1
ATOM 1503 N N . TRP B 1 57 ? 2.143 21.781 19.281 1 97.44 57 TRP B N 1
ATOM 1504 C CA . TRP B 1 57 ? 1.223 20.969 20.078 1 97.44 57 TRP B CA 1
ATOM 1505 C C . TRP B 1 57 ? -0.125 20.828 19.375 1 97.44 57 TRP B C 1
ATOM 1507 O O . TRP B 1 57 ? -0.76 21.828 19.031 1 97.44 57 TRP B O 1
ATOM 1517 N N . ASN B 1 58 ? -0.472 19.578 19.203 1 97.25 58 ASN B N 1
ATOM 1518 C CA . ASN B 1 58 ? -1.752 19.312 18.562 1 97.25 58 ASN B CA 1
ATOM 1519 C C . ASN B 1 58 ? -1.963 20.188 17.344 1 97.25 58 ASN B C 1
ATOM 1521 O O . ASN B 1 58 ? -2.941 20.938 17.266 1 97.25 58 ASN B O 1
ATOM 1525 N N . THR B 1 59 ? -1.075 20.078 16.391 1 98.12 59 THR B N 1
ATOM 1526 C CA . THR B 1 59 ? -1.082 20.938 15.219 1 98.12 59 THR B CA 1
ATOM 1527 C C . THR B 1 59 ? -0.937 20.109 13.945 1 98.12 59 THR B C 1
ATOM 1529 O O . THR B 1 59 ? -0.091 19.219 13.875 1 98.12 59 THR B O 1
ATOM 1532 N N . VAL B 1 60 ? -1.821 20.344 12.992 1 98.19 60 VAL B N 1
ATOM 1533 C CA . VAL B 1 60 ? -1.615 19.797 11.656 1 98.19 60 VAL B CA 1
ATOM 1534 C C . VAL B 1 60 ? -0.823 20.797 10.805 1 98.19 60 VAL B C 1
ATOM 1536 O O . VAL B 1 60 ? -1.146 21.984 10.766 1 98.19 60 VAL B O 1
ATOM 1539 N N . VAL B 1 61 ? 0.265 20.359 10.227 1 98.75 61 VAL B N 1
ATOM 1540 C CA . VAL B 1 61 ? 1.057 21.172 9.312 1 98.75 61 VAL B CA 1
ATOM 1541 C C . VAL B 1 61 ? 1.012 20.562 7.91 1 98.75 61 VAL B C 1
ATOM 1543 O O . VAL B 1 61 ? 1.325 19.391 7.73 1 98.75 61 VAL B O 1
ATOM 1546 N N . CYS B 1 62 ? 0.575 21.344 6.918 1 98.75 62 CYS B N 1
ATOM 1547 C CA . CYS B 1 62 ? 0.59 20.969 5.512 1 98.75 62 CYS B CA 1
ATOM 1548 C C . CYS B 1 62 ? 1.638 21.766 4.742 1 98.75 62 CYS B C 1
ATOM 1550 O O . CYS B 1 62 ? 1.856 22.938 5.02 1 98.75 62 CYS B O 1
ATOM 1552 N N . ASN B 1 63 ? 2.277 21.094 3.916 1 98.81 63 ASN B N 1
ATOM 1553 C CA . ASN B 1 63 ? 3.279 21.719 3.059 1 98.81 63 ASN B CA 1
ATOM 1554 C C . ASN B 1 63 ? 3.457 20.953 1.752 1 98.81 63 ASN B C 1
ATOM 1556 O O . ASN B 1 63 ? 2.893 19.875 1.582 1 98.81 63 ASN B O 1
ATOM 1560 N N . SER B 1 64 ? 4.02 21.484 0.787 1 98.81 64 SER B N 1
ATOM 1561 C CA . SER B 1 64 ? 4.469 20.797 -0.42 1 98.81 64 SER B CA 1
ATOM 1562 C C . SER B 1 64 ? 5.988 20.812 -0.53 1 98.81 64 SER B C 1
ATOM 1564 O O . SER B 1 64 ? 6.664 21.516 0.227 1 98.81 64 SER B O 1
ATOM 1566 N N . ARG B 1 65 ? 6.496 19.938 -1.216 1 98.81 65 ARG B N 1
ATOM 1567 C CA . ARG B 1 65 ? 7.926 19.844 -1.485 1 98.81 65 ARG B CA 1
ATOM 1568 C C . ARG B 1 65 ? 8.195 19.797 -2.984 1 98.81 65 ARG B C 1
ATOM 1570 O O . ARG B 1 65 ? 7.59 19 -3.703 1 98.81 65 ARG B O 1
ATOM 1577 N N . LYS B 1 66 ? 9.023 20.719 -3.412 1 98.5 66 LYS B N 1
ATOM 1578 C CA . LYS B 1 66 ? 9.398 20.766 -4.82 1 98.5 66 LYS B CA 1
ATOM 1579 C C . LYS B 1 66 ? 10.914 20.703 -4.984 1 98.5 66 LYS B C 1
ATOM 1581 O O . LYS B 1 66 ? 11.641 21.547 -4.445 1 98.5 66 LYS B O 1
ATOM 1586 N N . ASP B 1 67 ? 11.406 19.672 -5.711 1 97.88 67 ASP B N 1
ATOM 1587 C CA . ASP B 1 67 ? 12.844 19.484 -5.922 1 97.88 67 ASP B CA 1
ATOM 1588 C C . ASP B 1 67 ? 13.594 19.484 -4.594 1 97.88 67 ASP B C 1
ATOM 1590 O O . ASP B 1 67 ? 14.555 20.234 -4.418 1 97.88 67 ASP B O 1
ATOM 1594 N N . SER B 1 68 ? 13.031 18.781 -3.672 1 97.88 68 SER B N 1
ATOM 1595 C CA . SER B 1 68 ? 13.625 18.516 -2.367 1 97.88 68 SER B CA 1
ATOM 1596 C C . SER B 1 68 ? 13.578 19.75 -1.477 1 97.88 68 SER B C 1
ATOM 1598 O O . SER B 1 68 ? 14.109 19.75 -0.368 1 97.88 68 SER B O 1
ATOM 1600 N N . ALA B 1 69 ? 12.852 20.797 -1.935 1 98.5 69 ALA B N 1
ATOM 1601 C CA . ALA B 1 69 ? 12.734 22 -1.124 1 98.5 69 ALA B CA 1
ATOM 1602 C C . ALA B 1 69 ? 11.305 22.172 -0.615 1 98.5 69 ALA B C 1
ATOM 1604 O O . ALA B 1 69 ? 10.352 22.109 -1.393 1 98.5 69 ALA B O 1
ATOM 1605 N N . TRP B 1 70 ? 11.258 22.391 0.65 1 98.75 70 TRP B N 1
ATOM 1606 C CA . TRP B 1 70 ? 9.961 22.719 1.236 1 98.75 70 TRP B CA 1
ATOM 1607 C C . TRP B 1 70 ? 9.477 24.078 0.752 1 98.75 70 TRP B C 1
ATOM 1609 O O . TRP B 1 70 ? 10.281 24.984 0.491 1 98.75 70 TRP B O 1
ATOM 1619 N N . GLN B 1 71 ? 8.164 24.203 0.619 1 98.44 71 GLN B N 1
ATOM 1620 C CA . GLN B 1 71 ? 7.551 25.469 0.216 1 98.44 71 GLN B CA 1
ATOM 1621 C C . GLN B 1 71 ? 6.914 26.188 1.408 1 98.44 71 GLN B C 1
ATOM 1623 O O . GLN B 1 71 ? 7.562 26.375 2.438 1 98.44 71 GLN B O 1
ATOM 1628 N N . GLY B 1 72 ? 5.645 26.703 1.256 1 98.5 72 GLY B N 1
ATOM 1629 C CA . GLY B 1 72 ? 4.973 27.391 2.352 1 98.5 72 GLY B CA 1
ATOM 1630 C C . GLY B 1 72 ? 4.098 26.453 3.176 1 98.5 72 GLY B C 1
ATOM 1631 O O . GLY B 1 72 ? 3.273 25.719 2.629 1 98.5 72 GLY B O 1
ATOM 1632 N N . GLU B 1 73 ? 4.328 26.562 4.484 1 98.56 73 GLU B N 1
ATOM 1633 C CA . GLU B 1 73 ? 3.498 25.766 5.387 1 98.56 73 GLU B CA 1
ATOM 1634 C C . GLU B 1 73 ? 2.111 26.391 5.547 1 98.56 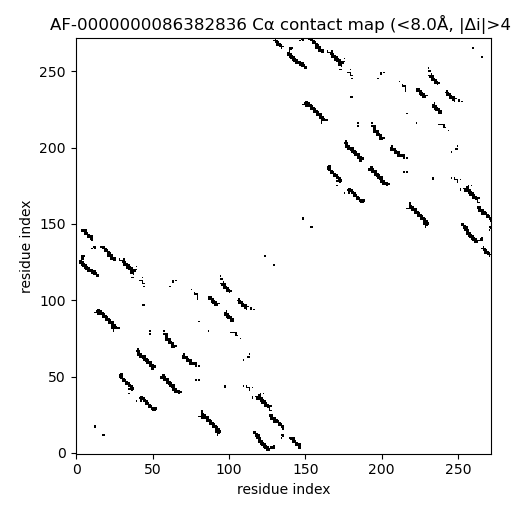73 GLU B C 1
ATOM 1636 O O . GLU B 1 73 ? 1.965 27.609 5.527 1 98.56 73 GLU B O 1
ATOM 1641 N N . GLU B 1 74 ? 1.13 25.547 5.641 1 98.38 74 GLU B N 1
ATOM 1642 C CA . GLU B 1 74 ? -0.214 25.906 6.078 1 98.38 74 GLU B CA 1
ATOM 1643 C C . GLU B 1 74 ? -0.637 25.109 7.301 1 98.38 74 GLU B C 1
ATOM 1645 O O . GLU B 1 74 ? -0.338 23.906 7.398 1 98.38 74 GLU B O 1
ATOM 1650 N N . ARG B 1 75 ? -1.303 25.734 8.227 1 98.25 75 ARG B N 1
ATOM 1651 C CA . ARG B 1 75 ? -1.732 25.094 9.469 1 98.25 75 ARG B CA 1
ATOM 1652 C C . ARG B 1 75 ? -3.24 25.219 9.656 1 98.25 75 ARG B C 1
ATOM 1654 O O . ARG B 1 75 ? -3.723 26.203 10.234 1 98.25 75 ARG B O 1
ATOM 1661 N N . PRO B 1 76 ? -3.916 24.234 9.188 1 97.25 76 PRO B N 1
ATOM 1662 C CA . PRO B 1 76 ? -5.355 24.234 9.445 1 97.25 76 PRO B CA 1
ATOM 1663 C C . PRO B 1 76 ? -5.688 24.328 10.938 1 97.25 76 PRO B C 1
ATOM 1665 O O . PRO B 1 76 ? -4.938 23.812 11.773 1 97.25 76 PRO B O 1
ATOM 1668 N N . PRO B 1 77 ? -6.828 24.938 11.273 1 94.38 77 PRO B N 1
ATOM 1669 C CA . PRO B 1 77 ? -7.109 25.266 12.672 1 94.38 77 PRO B CA 1
ATOM 1670 C C . PRO B 1 77 ? -7.508 24.047 13.5 1 94.38 77 PRO B C 1
ATOM 1672 O O . PRO B 1 77 ? -7.309 24.031 14.719 1 94.38 77 PRO B O 1
ATOM 1675 N N . ASP B 1 78 ? -8 23.047 12.945 1 94.88 78 ASP B N 1
ATOM 1676 C CA . ASP B 1 78 ? -8.5 21.891 13.703 1 94.88 78 ASP B CA 1
ATOM 1677 C C . ASP B 1 78 ? -7.426 20.812 13.836 1 94.88 78 ASP B C 1
ATOM 1679 O O . ASP B 1 78 ? -6.598 20.641 12.938 1 94.88 78 ASP B O 1
ATOM 1683 N N . PHE B 1 79 ? -7.484 20.188 14.953 1 96.19 79 PHE B N 1
ATOM 1684 C CA . PHE B 1 79 ? -6.668 19.016 15.203 1 96.19 79 PHE B CA 1
ATOM 1685 C C . PHE B 1 79 ? -7.531 17.844 15.68 1 96.19 79 PHE B C 1
ATOM 1687 O O . PHE B 1 79 ? -7.746 17.672 16.875 1 96.19 79 PHE B O 1
ATOM 1694 N N . PRO B 1 80 ? -7.898 16.969 14.781 1 94.25 80 PRO B N 1
ATOM 1695 C CA . PRO B 1 80 ? -8.938 15.984 15.109 1 94.25 80 PRO B CA 1
ATOM 1696 C C . PRO B 1 80 ? -8.359 14.648 15.578 1 94.25 80 PRO B C 1
ATOM 1698 O O . PRO B 1 80 ? -9.062 13.641 15.594 1 94.25 80 PRO B O 1
ATOM 1701 N N . PHE B 1 81 ? -7.105 14.578 16.047 1 96.31 81 PHE B N 1
ATOM 1702 C CA . PHE B 1 81 ? -6.457 13.297 16.328 1 96.31 81 PHE B CA 1
ATOM 1703 C C . PHE B 1 81 ? -6.254 13.109 17.828 1 96.31 81 PHE B C 1
ATOM 1705 O O . PHE B 1 81 ? -5.965 14.07 18.547 1 96.31 81 PHE B O 1
ATOM 1712 N N . HIS B 1 82 ? -6.504 11.906 18.203 1 93.44 82 HIS B N 1
ATOM 1713 C CA . HIS B 1 82 ? -6.266 11.492 19.578 1 93.44 82 HIS B CA 1
ATOM 1714 C C . HIS B 1 82 ? -5.492 10.18 19.641 1 93.44 82 HIS B C 1
ATOM 1716 O O . HIS B 1 82 ? -5.742 9.266 18.844 1 93.44 82 HIS B O 1
ATOM 1722 N N . PRO B 1 83 ? -4.594 10.109 20.547 1 91.5 83 PRO B N 1
ATOM 1723 C CA . PRO B 1 83 ? -3.863 8.852 20.672 1 91.5 83 PRO B CA 1
ATOM 1724 C C . PRO B 1 83 ? -4.781 7.664 20.969 1 91.5 83 PRO B C 1
ATOM 1726 O O . PRO B 1 83 ? -5.844 7.84 21.578 1 91.5 83 PRO B O 1
ATOM 1729 N N . ASN B 1 84 ? -4.273 6.484 20.531 1 90.75 84 ASN B N 1
ATOM 1730 C CA . ASN B 1 84 ? -4.945 5.207 20.75 1 90.75 84 ASN B CA 1
ATOM 1731 C C . ASN B 1 84 ? -6.324 5.184 20.094 1 90.75 84 ASN B C 1
ATOM 1733 O O . ASN B 1 84 ? -7.273 4.633 20.656 1 90.75 84 ASN B O 1
ATOM 1737 N N . CYS B 1 85 ? -6.496 5.887 18.984 1 91.94 85 CYS B N 1
ATOM 1738 C CA . CYS B 1 85 ? -7.727 5.902 18.203 1 91.94 85 CYS B CA 1
ATOM 1739 C C . CYS B 1 85 ? -7.461 5.469 16.766 1 91.94 85 CYS B C 1
ATOM 1741 O O . CYS B 1 85 ? -6.398 5.754 16.219 1 91.94 85 CYS B O 1
ATOM 1743 N N . GLU B 1 86 ? -8.438 4.777 16.297 1 95.31 86 GLU B N 1
ATOM 1744 C CA . GLU B 1 86 ? -8.398 4.461 14.867 1 95.31 86 GLU B CA 1
ATOM 1745 C C . GLU B 1 86 ? -8.891 5.637 14.031 1 95.31 86 GLU B C 1
ATOM 1747 O O . GLU B 1 86 ? -9.875 6.289 14.383 1 95.31 86 GLU B O 1
ATOM 1752 N N . VAL B 1 87 ? -8.164 5.941 13.008 1 96.44 87 VAL B N 1
ATOM 1753 C CA . VAL B 1 87 ? -8.531 7.074 12.164 1 96.44 87 VAL B CA 1
ATOM 1754 C C . VAL B 1 87 ? -8.586 6.633 10.703 1 96.44 87 VAL B C 1
ATOM 1756 O O . VAL B 1 87 ? -7.887 5.699 10.305 1 96.44 87 VAL B O 1
ATOM 1759 N N . GLU B 1 88 ? -9.516 7.191 10.023 1 98.31 88 GLU B N 1
ATOM 1760 C CA . GLU B 1 88 ? -9.594 7.105 8.57 1 98.31 88 GLU B CA 1
ATOM 1761 C C . GLU B 1 88 ? -9.406 8.469 7.926 1 98.31 88 GLU B C 1
ATOM 1763 O O . GLU B 1 88 ? -10.094 9.43 8.266 1 98.31 88 GLU B O 1
ATOM 1768 N N . ILE B 1 89 ? -8.406 8.617 7.055 1 98.44 89 ILE B N 1
ATOM 1769 C CA . ILE B 1 89 ? -8.117 9.859 6.352 1 98.44 89 ILE B CA 1
ATOM 1770 C C . ILE B 1 89 ? -8.336 9.664 4.852 1 98.44 89 ILE B C 1
ATOM 1772 O O . ILE B 1 89 ? -7.762 8.758 4.246 1 98.44 89 ILE B O 1
ATOM 1776 N N . THR B 1 90 ? -9.164 10.461 4.281 1 98.81 90 THR B N 1
ATOM 1777 C CA . THR B 1 90 ? -9.43 10.43 2.85 1 98.81 90 THR B CA 1
ATOM 1778 C C . THR B 1 90 ? -8.719 11.578 2.141 1 98.81 90 THR B C 1
ATOM 1780 O O . THR B 1 90 ? -8.875 12.742 2.523 1 98.81 90 THR B O 1
ATOM 1783 N N . PHE B 1 91 ? -7.934 11.258 1.152 1 98.81 91 PHE B N 1
ATOM 1784 C CA . PHE B 1 91 ? -7.262 12.234 0.304 1 98.81 91 PHE B CA 1
ATOM 1785 C C . PHE B 1 91 ? -7.883 12.266 -1.086 1 98.81 91 PHE B C 1
ATOM 1787 O O . PHE B 1 91 ? -7.879 11.258 -1.797 1 98.81 91 PHE B O 1
ATOM 1794 N N . SER B 1 92 ? -8.375 13.406 -1.474 1 98.69 92 SER B N 1
ATOM 1795 C CA . SER B 1 92 ? -8.984 13.57 -2.791 1 98.69 92 SER B CA 1
ATOM 1796 C C . SER B 1 92 ? -8.211 14.57 -3.641 1 98.69 92 SER B C 1
ATOM 1798 O O . SER B 1 92 ? -8.102 15.742 -3.283 1 98.69 92 SER B O 1
ATOM 1800 N N . LEU B 1 93 ? -7.648 14.055 -4.75 1 98.56 93 LEU B N 1
ATOM 1801 C CA . LEU B 1 93 ? -6.945 14.953 -5.656 1 98.56 93 LEU B CA 1
ATOM 1802 C C . LEU B 1 93 ? -7.93 15.695 -6.551 1 98.56 93 LEU B C 1
ATOM 1804 O O . LEU B 1 93 ? -8.867 15.102 -7.082 1 98.56 93 LEU B O 1
ATOM 1808 N N . THR B 1 94 ? -7.789 16.922 -6.621 1 97.69 94 THR B N 1
ATOM 1809 C CA . THR B 1 94 ? -8.539 17.75 -7.559 1 97.69 94 THR B CA 1
ATOM 1810 C C . THR B 1 94 ? -7.59 18.484 -8.5 1 97.69 94 THR B C 1
ATOM 1812 O O . THR B 1 94 ? -6.371 18.406 -8.352 1 97.69 94 THR B O 1
ATOM 1815 N N . ASP B 1 95 ? -8.195 19.156 -9.508 1 94.75 95 ASP B N 1
ATOM 1816 C CA . ASP B 1 95 ? -7.375 19.953 -10.422 1 94.75 95 ASP B CA 1
ATOM 1817 C C . ASP B 1 95 ? -6.625 21.047 -9.672 1 94.75 95 ASP B C 1
ATOM 1819 O O . ASP B 1 95 ? -5.508 21.406 -10.055 1 94.75 95 ASP B O 1
ATOM 1823 N N . ASP B 1 96 ? -7.23 21.516 -8.609 1 95.62 96 ASP B N 1
ATOM 1824 C CA . ASP B 1 96 ? -6.684 22.719 -7.996 1 95.62 96 ASP B CA 1
ATOM 1825 C C . ASP B 1 96 ? -5.941 22.391 -6.703 1 95.62 96 ASP B C 1
ATOM 1827 O O . ASP B 1 96 ? -5.223 23.234 -6.16 1 95.62 96 ASP B O 1
ATOM 1831 N N . GLY B 1 97 ? -6.133 21.172 -6.262 1 97.88 97 GLY B N 1
ATOM 1832 C CA . GLY B 1 97 ? -5.5 20.875 -4.988 1 97.88 97 GLY B CA 1
ATOM 1833 C C . GLY B 1 97 ? -5.801 19.469 -4.5 1 97.88 97 GLY B C 1
ATOM 1834 O O . GLY B 1 97 ? -6.156 18.594 -5.293 1 97.88 97 GLY B O 1
ATOM 1835 N N . ILE B 1 98 ? -5.527 19.281 -3.205 1 98.56 98 ILE B N 1
ATOM 1836 C CA . ILE B 1 98 ? -5.855 18.031 -2.527 1 98.56 98 ILE B CA 1
ATOM 1837 C C . ILE B 1 98 ? -6.719 18.312 -1.301 1 98.56 98 ILE B C 1
ATOM 1839 O O . ILE B 1 98 ? -6.445 19.25 -0.55 1 98.56 98 ILE B O 1
ATOM 1843 N N . ARG B 1 99 ? -7.781 17.609 -1.252 1 98.62 99 ARG B N 1
ATOM 1844 C CA . ARG B 1 99 ? -8.688 17.688 -0.111 1 98.62 99 ARG B CA 1
ATOM 1845 C C . ARG B 1 99 ? -8.43 16.547 0.877 1 98.62 99 ARG B C 1
ATOM 1847 O O . ARG B 1 99 ? -8.219 15.406 0.473 1 98.62 99 ARG B O 1
ATOM 1854 N N . VAL B 1 100 ? -8.367 16.906 2.152 1 98.69 100 VAL B N 1
ATOM 1855 C CA . VAL B 1 100 ? -8.148 15.938 3.219 1 98.69 100 VAL B CA 1
ATOM 1856 C C . VAL B 1 100 ? -9.367 15.891 4.137 1 98.69 100 VAL B C 1
ATOM 1858 O O . VAL B 1 100 ? -9.742 16.906 4.738 1 98.69 100 VAL B O 1
ATOM 1861 N N . LYS B 1 101 ? -9.984 14.75 4.203 1 98.25 101 LYS B N 1
ATOM 1862 C CA . LYS B 1 101 ? -11.148 14.57 5.07 1 98.25 101 LYS B CA 1
ATOM 1863 C C . LYS B 1 101 ? -10.836 13.594 6.203 1 98.25 101 LYS B C 1
ATOM 1865 O O . LYS B 1 101 ? -10.312 12.5 5.965 1 98.25 101 LYS B O 1
ATOM 1870 N N . THR B 1 102 ? -11.047 13.938 7.363 1 96 102 THR B N 1
ATOM 1871 C CA . THR B 1 102 ? -10.984 13.117 8.57 1 96 102 THR B CA 1
ATOM 1872 C C . THR B 1 102 ? -12.281 13.242 9.367 1 96 102 THR B C 1
ATOM 1874 O O . THR B 1 102 ? -12.953 14.273 9.312 1 96 102 THR B O 1
ATOM 1877 N N . GLU B 1 103 ? -12.602 12.195 10.078 1 88.81 103 GLU B N 1
ATOM 1878 C CA . GLU B 1 103 ? -13.82 12.242 10.875 1 88.81 103 GLU B CA 1
ATOM 1879 C C . GLU B 1 103 ? -13.719 13.289 11.984 1 88.81 103 GLU B C 1
ATOM 1881 O O . GLU B 1 103 ? -12.695 13.367 12.68 1 88.81 103 GLU B O 1
ATOM 1886 N N . GLY B 1 104 ? -14.688 14.047 12.133 1 84.56 104 GLY B N 1
ATOM 1887 C CA . GLY B 1 104 ? -14.789 14.945 13.273 1 84.56 104 GLY B CA 1
ATOM 1888 C C . GLY B 1 104 ? -14.148 16.297 13.023 1 84.56 104 GLY B C 1
ATOM 1889 O O . GLY B 1 104 ? -14.008 17.109 13.945 1 84.56 104 GLY B O 1
ATOM 1890 N N . SER B 1 105 ? -13.664 16.562 11.852 1 90.81 105 SER B N 1
ATOM 1891 C CA . SER B 1 105 ? -13.016 17.844 11.57 1 90.81 105 SER B CA 1
ATOM 1892 C C . SER B 1 105 ? -13.461 18.406 10.227 1 90.81 105 SER B C 1
ATOM 1894 O O . SER B 1 105 ? -14.008 17.672 9.398 1 90.81 105 SER B O 1
ATOM 1896 N N . GLU B 1 106 ? -13.25 19.688 10.102 1 95.06 106 GLU B N 1
ATOM 1897 C CA . GLU B 1 106 ? -13.469 20.312 8.797 1 95.06 106 GLU B CA 1
ATOM 1898 C C . GLU B 1 106 ? -12.469 19.797 7.766 1 95.06 106 GLU B C 1
ATOM 1900 O O . GLU B 1 106 ? -11.344 19.453 8.109 1 95.06 106 GLU B O 1
ATOM 1905 N N . GLU B 1 107 ? -12.961 19.797 6.559 1 97.5 107 GLU B N 1
ATOM 1906 C CA . GLU B 1 107 ? -12.109 19.375 5.453 1 97.5 107 GLU B CA 1
ATOM 1907 C C . GLU B 1 107 ? -10.969 20.359 5.227 1 97.5 107 GLU B C 1
ATOM 1909 O O . GLU B 1 107 ? -11.172 21.578 5.266 1 97.5 107 GLU B O 1
ATOM 1914 N N . ILE B 1 108 ? -9.789 19.844 5.035 1 98.12 108 ILE B N 1
ATOM 1915 C CA . ILE B 1 108 ? -8.625 20.656 4.672 1 98.12 108 ILE B CA 1
ATOM 1916 C C . ILE B 1 108 ? -8.484 20.688 3.15 1 98.12 108 ILE B C 1
ATOM 1918 O O . ILE B 1 108 ? -8.57 19.656 2.486 1 98.12 108 ILE B O 1
ATOM 1922 N N . VAL B 1 109 ? -8.383 21.891 2.592 1 98 109 VAL B N 1
ATOM 1923 C CA . VAL B 1 109 ? -8.07 22.062 1.176 1 98 109 VAL B CA 1
ATOM 1924 C C . VAL B 1 109 ? -6.676 22.656 1.018 1 98 109 VAL B C 1
ATOM 1926 O O . VAL B 1 109 ? -6.402 23.75 1.521 1 98 109 VAL B O 1
ATOM 1929 N N . PHE B 1 110 ? -5.777 21.969 0.404 1 98.75 110 PHE B N 1
ATOM 1930 C CA . PHE B 1 110 ? -4.395 22.375 0.205 1 98.75 110 PHE B CA 1
ATOM 1931 C C . PHE B 1 110 ? -4.078 22.516 -1.279 1 98.75 110 PHE B C 1
ATOM 1933 O O . PHE B 1 110 ? -4.395 21.625 -2.072 1 98.75 110 PHE B O 1
ATOM 1940 N N . PRO B 1 111 ? -3.465 23.609 -1.696 1 98.44 111 PRO B N 1
ATOM 1941 C CA . PRO B 1 111 ? -3.281 23.859 -3.127 1 98.44 111 PRO B CA 1
ATOM 1942 C C . PRO B 1 111 ? -2.301 22.891 -3.779 1 98.44 111 PRO B C 1
ATOM 1944 O O . PRO B 1 111 ? -1.312 22.484 -3.158 1 98.44 111 PRO B O 1
ATOM 1947 N N . ASN B 1 112 ? -2.57 22.516 -5.023 1 98.25 112 ASN B N 1
ATOM 1948 C CA . ASN B 1 112 ? -1.644 21.75 -5.852 1 98.25 112 ASN B CA 1
ATOM 1949 C C . ASN B 1 112 ? -0.557 22.641 -6.445 1 98.25 112 ASN B C 1
ATOM 1951 O O . ASN B 1 112 ? -0.577 22.938 -7.641 1 98.25 112 ASN B O 1
ATOM 1955 N N . ARG B 1 113 ? 0.413 22.922 -5.656 1 97.94 113 ARG B N 1
ATOM 1956 C CA . ARG B 1 113 ? 1.448 23.875 -6.027 1 97.94 113 ARG B CA 1
ATOM 1957 C C . ARG B 1 113 ? 2.342 23.328 -7.129 1 97.94 113 ARG B C 1
ATOM 1959 O O . ARG B 1 113 ? 2.984 24.078 -7.859 1 97.94 113 ARG B O 1
ATOM 1966 N N . LEU B 1 114 ? 2.369 22.047 -7.234 1 97.19 114 LEU B N 1
ATOM 1967 C CA . LEU B 1 114 ? 3.246 21.422 -8.211 1 97.19 114 LEU B CA 1
ATOM 1968 C C . LEU B 1 114 ? 2.539 21.25 -9.555 1 97.19 114 LEU B C 1
ATOM 1970 O O . LEU B 1 114 ? 3.178 20.953 -10.562 1 97.19 114 LEU B O 1
ATOM 1974 N N . GLY B 1 115 ? 1.272 21.391 -9.547 1 96.56 115 GLY B N 1
ATOM 1975 C CA . GLY B 1 115 ? 0.506 21.219 -10.766 1 96.56 115 GLY B CA 1
ATOM 1976 C C . GLY B 1 115 ? 0.5 19.781 -11.273 1 96.56 115 GLY B C 1
ATOM 1977 O O . GLY B 1 115 ? 0.575 19.547 -12.484 1 96.56 115 GLY B O 1
ATOM 1978 N N . LEU B 1 116 ? 0.49 18.859 -10.398 1 96.75 116 LEU B N 1
ATOM 1979 C CA . LEU B 1 116 ? 0.503 17.453 -10.805 1 96.75 116 LEU B CA 1
ATOM 1980 C C . LEU B 1 116 ? -0.887 17 -11.234 1 96.75 116 LEU B C 1
ATOM 1982 O O . LEU B 1 116 ? -1.872 17.25 -10.531 1 96.75 116 LEU B O 1
ATOM 1986 N N . ASN B 1 117 ? -0.996 16.344 -12.344 1 96.81 117 ASN B N 1
ATOM 1987 C CA . ASN B 1 117 ? -2.27 15.812 -12.812 1 96.81 117 ASN B CA 1
ATOM 1988 C C . ASN B 1 117 ? -2.432 14.336 -12.438 1 96.81 117 ASN B C 1
ATOM 1990 O O . ASN B 1 117 ? -3.422 13.703 -12.805 1 96.81 117 ASN B O 1
ATOM 1994 N N . MET B 1 118 ? -1.485 13.836 -11.828 1 97.19 118 MET B N 1
ATOM 1995 C CA . MET B 1 118 ? -1.479 12.461 -11.344 1 97.19 118 MET B CA 1
ATOM 1996 C C . MET B 1 118 ? -0.439 12.273 -10.242 1 97.19 118 MET B C 1
ATOM 1998 O O . MET B 1 118 ? 0.641 12.867 -10.297 1 97.19 118 MET B O 1
ATOM 2002 N N . ILE B 1 119 ? -0.742 11.516 -9.211 1 97.56 119 ILE B N 1
ATOM 2003 C CA . ILE B 1 119 ? 0.277 11.164 -8.227 1 97.56 119 ILE B CA 1
ATOM 2004 C C . ILE B 1 119 ? 0.383 9.641 -8.125 1 97.56 119 ILE B C 1
ATOM 2006 O O . ILE B 1 119 ? -0.582 8.93 -8.398 1 97.56 119 ILE B O 1
ATOM 2010 N N . ASP B 1 120 ? 1.544 9.141 -7.789 1 97.44 120 ASP B N 1
ATOM 2011 C CA . ASP B 1 120 ? 1.749 7.699 -7.715 1 97.44 120 ASP B CA 1
ATOM 2012 C C . ASP B 1 120 ? 2.686 7.332 -6.566 1 97.44 120 ASP B C 1
ATOM 2014 O O . ASP B 1 120 ? 3.35 6.297 -6.609 1 97.44 120 ASP B O 1
ATOM 2018 N N . TYR B 1 121 ? 2.768 8.195 -5.602 1 98.62 121 TYR B N 1
ATOM 2019 C CA . TYR B 1 121 ? 3.641 7.996 -4.449 1 98.62 121 TYR B CA 1
ATOM 2020 C C . TYR B 1 121 ? 2.906 8.297 -3.15 1 98.62 121 TYR B C 1
ATOM 2022 O O . TYR B 1 121 ? 2.303 9.359 -3.002 1 98.62 121 TYR B O 1
ATOM 2030 N N . LEU B 1 122 ? 2.926 7.402 -2.184 1 98.75 122 LEU B N 1
ATOM 2031 C CA . LEU B 1 122 ? 2.426 7.527 -0.818 1 98.75 122 LEU B CA 1
ATOM 2032 C C . LEU B 1 122 ? 3.453 7.02 0.187 1 98.75 122 LEU B C 1
ATOM 2034 O O . LEU B 1 122 ? 4.027 5.941 0.003 1 98.75 122 LEU B O 1
ATOM 2038 N N . ALA B 1 123 ? 3.742 7.781 1.168 1 98.56 123 ALA B N 1
ATOM 2039 C CA . ALA B 1 123 ? 4.582 7.32 2.271 1 98.56 123 ALA B CA 1
ATOM 2040 C C . ALA B 1 123 ? 3.984 7.723 3.617 1 98.56 123 ALA B C 1
ATOM 2042 O O . ALA B 1 123 ? 3.633 8.883 3.826 1 98.56 123 ALA B O 1
ATOM 2043 N N . VAL B 1 124 ? 3.801 6.809 4.465 1 98.06 124 VAL B N 1
ATOM 2044 C CA . VAL B 1 124 ? 3.34 7.02 5.832 1 98.06 124 VAL B CA 1
ATOM 2045 C C . VAL B 1 124 ? 4.488 6.777 6.809 1 98.06 124 VAL B C 1
ATOM 2047 O O . VAL B 1 124 ? 5.184 5.766 6.723 1 98.06 124 VAL B O 1
ATOM 2050 N N . ASP B 1 125 ? 4.727 7.711 7.68 1 96.56 125 ASP B N 1
ATOM 2051 C CA . ASP B 1 125 ? 5.812 7.594 8.648 1 96.56 125 ASP B CA 1
ATOM 2052 C C . ASP B 1 125 ? 5.395 8.133 10.016 1 96.56 125 ASP B C 1
ATOM 2054 O O . ASP B 1 125 ? 4.477 8.945 10.109 1 96.56 125 ASP B O 1
ATOM 2058 N N . GLY B 1 126 ? 6.125 7.656 11.047 1 96.69 126 GLY B N 1
ATOM 2059 C CA . GLY B 1 126 ? 5.895 8.133 12.406 1 96.69 126 GLY B CA 1
ATOM 2060 C C . GLY B 1 126 ? 5.039 7.191 13.227 1 96.69 126 GLY B C 1
ATOM 2061 O O . GLY B 1 126 ? 5.121 5.973 13.078 1 96.69 126 GLY B O 1
ATOM 2062 N N . ASP B 1 127 ? 4.27 7.773 14.172 1 96.12 127 ASP B N 1
ATOM 2063 C CA . ASP B 1 127 ? 3.574 7.008 15.203 1 96.12 127 ASP B CA 1
ATOM 2064 C C . ASP B 1 127 ? 2.141 6.688 14.781 1 96.12 127 ASP B C 1
ATOM 2066 O O . ASP B 1 127 ? 1.201 6.895 15.547 1 96.12 127 ASP B O 1
ATOM 2070 N N . PHE B 1 128 ? 1.997 6.281 13.617 1 95.94 128 PHE B N 1
ATOM 2071 C CA . PHE B 1 128 ? 0.735 5.895 13 1 95.94 128 PHE B CA 1
ATOM 2072 C C . PHE B 1 128 ? 0.84 4.504 12.383 1 95.94 128 PHE B C 1
ATOM 2074 O O . PHE B 1 128 ? 1.499 4.324 11.359 1 95.94 128 PHE B O 1
ATOM 2081 N N . ARG B 1 129 ? 0.287 3.541 12.969 1 95.06 129 ARG B N 1
ATOM 2082 C CA . ARG B 1 129 ? 0.298 2.18 12.438 1 95.06 129 ARG B CA 1
ATOM 2083 C C . ARG B 1 129 ? -0.765 2.002 11.359 1 95.06 129 ARG B C 1
ATOM 2085 O O . ARG B 1 129 ? -1.956 1.906 11.664 1 95.06 129 ARG B O 1
ATOM 2092 N N . ILE B 1 130 ? -0.33 1.931 10.18 1 96.69 130 ILE B N 1
ATOM 2093 C CA . ILE B 1 130 ? -1.257 1.812 9.062 1 96.69 130 ILE B CA 1
ATOM 2094 C C . ILE B 1 130 ? -1.96 0.457 9.117 1 96.69 130 ILE B C 1
ATOM 2096 O O . ILE B 1 130 ? -1.326 -0.568 9.375 1 96.69 130 ILE B O 1
ATOM 2100 N N . LYS B 1 131 ? -3.219 0.47 8.906 1 97.31 131 LYS B N 1
ATOM 2101 C CA . LYS B 1 131 ? -4.016 -0.751 8.836 1 97.31 131 LYS B CA 1
ATOM 2102 C C . LYS B 1 131 ? -4.387 -1.081 7.395 1 97.31 131 LYS B C 1
ATOM 2104 O O . LYS B 1 131 ? -4.352 -2.244 6.988 1 97.31 131 LYS B O 1
ATOM 2109 N N . SER B 1 132 ? -4.777 -0.078 6.645 1 98.5 132 SER B N 1
ATOM 2110 C CA . SER B 1 132 ? -5.125 -0.354 5.254 1 98.5 132 SER B CA 1
ATOM 2111 C C . SER B 1 132 ? -4.984 0.895 4.391 1 98.5 132 SER B C 1
ATOM 2113 O O . SER B 1 132 ? -5.074 2.018 4.895 1 98.5 132 SER B O 1
ATOM 2115 N N . VAL B 1 133 ? -4.695 0.705 3.188 1 98.75 133 VAL B N 1
ATOM 2116 C CA . VAL B 1 133 ? -4.77 1.721 2.143 1 98.75 133 VAL B CA 1
ATOM 2117 C C . VAL B 1 133 ? -5.766 1.287 1.07 1 98.75 133 VAL B C 1
ATOM 2119 O O . VAL B 1 133 ? -5.707 0.156 0.583 1 98.75 133 VAL B O 1
ATOM 2122 N N . THR B 1 134 ? -6.688 2.125 0.794 1 98.62 134 THR B N 1
ATOM 2123 C CA . THR B 1 134 ? -7.609 1.932 -0.321 1 98.62 134 THR B CA 1
ATOM 2124 C C . THR B 1 134 ? -7.23 2.83 -1.495 1 98.62 134 THR B C 1
ATOM 2126 O O . THR B 1 134 ? -7.066 4.039 -1.33 1 98.62 134 THR B O 1
ATOM 2129 N N . PHE B 1 135 ? -7.094 2.23 -2.607 1 97.81 135 PHE B N 1
ATOM 2130 C CA . PHE B 1 135 ? -6.652 2.916 -3.816 1 97.81 135 PHE B CA 1
ATOM 2131 C C . PHE B 1 135 ? -7.844 3.266 -4.703 1 97.81 135 PHE B C 1
ATOM 2133 O O . PHE B 1 135 ? -8.93 2.705 -4.543 1 97.81 135 PHE B O 1
ATOM 2140 N N . PRO B 1 136 ? -7.637 4.234 -5.652 1 93.25 136 PRO B N 1
ATOM 2141 C CA . PRO B 1 136 ? -8.75 4.652 -6.5 1 93.25 136 PRO B CA 1
ATOM 2142 C C . PRO B 1 136 ? -9.305 3.512 -7.352 1 93.25 136 PRO B C 1
ATOM 2144 O O . PRO B 1 136 ? -8.586 2.561 -7.66 1 93.25 136 PRO B O 1
#

Sequence (272 aa):
MSKCGVTATQFKLYPGESLIVKGTIISGCKEFEINLGKDCENLVLHFNARFDCKGDWNTVVCNSRKDSAWQGEERPPDFPFHPNCEVEITFSLTDDGIRVKTEGSEEIVFPNRLGLNMIDYLAVDGDFRIKSVTFPMSKCGVTATQFKLYPGESLIVKGTIISGCKEFEINLGKDCENLVLHFNARFDCKGDWNTVVCNSRKDSAWQGEERPPDFPFHPNCEVEITFSLTDDGIRVKTEGSEEIVFPNRLGLNMIDYLAVDGDFRIKSVTFP

Secondary structure (DSSP, 8-state):
---EEEEEEEEEE-TT-EEEEEEEEPTT--EEEEEEEEETTEEEEEEEEEEEETTEEEEEEEEEEETTEE---B--S-----TT-EEEEEEEE-SSEEEEEETTSPPEEEE-TT--S-EEEEEEEESEEEEEEE--/---EEEEEEEEEE-TT-EEEEEEEEPTT--EEEEEEEEETTEEEEEEEEEEEETTEEEEEEEEEEETTEE---B--S-----TT-EEEEEEEE-SSEEEEEETTSPPEEEE-TT--S-EEEEEEEESEEEEEEE--

Radius of gyration: 19.66 Å; Cα contacts (8 Å, |Δi|>4): 792; chains: 2; bounding box: 34×55×46 Å

Solvent-accessible surface area (backbone atoms only — not comparable to full-atom values): 13612 Å² total; per-residue (Å²): 122,87,64,36,33,41,34,39,31,62,39,72,43,39,56,79,34,47,38,36,43,29,28,32,28,37,77,85,43,35,39,30,37,45,36,34,15,67,42,98,38,33,22,46,33,36,42,33,44,22,45,60,38,99,90,38,62,60,35,34,43,34,30,32,25,55,86,70,33,74,64,70,76,43,64,62,90,65,59,71,74,55,67,68,34,78,46,56,40,38,40,33,36,36,90,66,20,38,35,40,40,42,74,88,46,80,70,44,79,42,62,37,82,74,66,65,72,53,32,29,27,39,38,39,36,34,39,39,45,57,36,32,42,35,48,90,124,88,65,35,34,42,36,39,31,64,39,73,42,38,58,80,35,47,38,36,43,30,28,33,28,37,76,83,42,35,37,30,36,44,37,34,15,68,41,97,39,32,21,46,34,35,40,32,44,20,46,61,38,98,90,37,63,58,35,33,41,34,30,31,25,56,85,68,34,73,64,70,76,45,64,62,90,66,57,71,78,55,67,69,34,79,46,55,40,38,39,33,35,36,89,65,20,38,34,39,40,42,74,88,46,80,70,45,78,42,63,36,81,73,67,64,71,54,33,30,27,39,38,39,37,34,38,38,45,58,36,32,42,35,49,88

Foldseek 3Di:
DPKAKDKFFPAKAFAVGKKKWKWAQAPPFQKKWKFWFADPQWTQWIWMQGCHDPNDHLWIWIWTGDRNDIDDIDTDDDRDDDHGDMWMWMWHHHQFFIWIDIPPDDIDTGGRPVRDRMIGIMMMIGRIHIDDMDGD/DPKAKDKFFPAKAFAVGKKKWKWAQAPPFQKKWKFWFADPQWTQWIWMQGCHDPNDHLWIWIWTGDRNDTDDIDTDPDRDDDHGDMWMWMWHHHQFFIWIDIPPDDIDTGGRPVRDRMIGIIMMIGRIHIDDMDGD

Nearest PDB structures (foldseek):
  4ga9-assembly1_B  TM=9.768E-01  e=1.854E-16  Rattus norvegicus
  3m2m-assembly1_A  TM=9.806E-01  e=2.667E-16  Rattus norvegicus
  1w6o-assembly1_B  TM=9.659E-01  e=4.972E-16  Homo sapiens
  1w6q-assembly1_B  TM=9.796E-01  e=1.557E-15  Homo sapiens
  6e20-assembly1_A  TM=9.605E-01  e=1.786E-14  Danio rerio

Organism: Laticauda laticaudata (NCBI:txid8630)